Protein AF-A0A7Y5N896-F1 (afdb_monomer)

Sequence (189 aa):
MAEVHNAALRRRPVKGPSNAASAPSGARVLHIGDLAARAGVSADTLRYYERRGLLQPSGRRASGYREYPPEAEDVVRFIKHAQALGFTLAEVEELLPLRQGSVRREVGLEVRDVAMAKIVDIDEKLRLLDALRATLVELVAECNETCGADVAVDETLGCPIIAALDAPDAEPGARESSPRTRSRSVRVR

Solvent-accessible surface area (backbone atoms only — not comparable to full-atom values): 11996 Å² total; per-residue (Å²): 141,79,85,77,82,81,75,79,83,75,84,68,84,76,82,66,83,80,79,70,85,75,77,82,73,83,78,64,68,30,41,59,66,56,44,14,62,74,52,71,49,53,54,65,56,53,54,49,34,37,77,70,65,72,41,74,65,76,47,64,49,100,87,70,47,58,28,27,49,64,67,51,42,59,50,51,45,49,53,53,55,42,44,75,72,69,45,49,72,71,57,46,59,65,48,51,60,55,70,74,46,75,95,42,74,67,55,59,49,53,57,48,51,56,51,50,52,49,49,54,56,50,54,52,50,48,55,51,52,51,52,54,48,50,48,52,52,51,39,50,52,56,30,54,74,69,70,33,98,87,54,84,78,48,91,85,64,71,58,53,54,58,56,50,66,77,37,84,83,65,64,88,82,72,79,70,85,77,89,82,80,92,84,81,88,82,81,84,130

Radius of gyration: 29.21 Å; Cα contacts (8 Å, |Δi|>4): 101; chains: 1; bounding box: 62×40×98 Å

pLDDT: mean 73.4, std 21.5, range [30.52, 97.69]

Mean predicted aligned error: 15.13 Å

Foldseek 3Di:
DDDPPPDDPPDDPPPPPPPDDDDDPPWDWDFLVRLCVLLVHDSVVVVVCVVVVLADFPDAPPVRTTTHTPCSSVSSNQCVVCVVLVDDVVLSVVLVVLVVDDPDVVSVVVVVVSVVVSVVVVVVVVVVVVVVVVLVVVLVVVQCVQVPPPDDNDVPDDRSVVVCVVVVPPDSPPPPDDDDDDDDDDDDD

Nearest PDB structures (foldseek):
  6jyw-assembly1_A  TM=8.302E-01  e=2.347E-07  Pseudomonas putida
  6jni-assembly3_E  TM=8.647E-01  e=7.808E-07  Pseudomonas putida
  6jni-assembly2_D  TM=8.103E-01  e=3.574E-07  Pseudomonas putida
  6jni-assembly4_G  TM=8.295E-01  e=6.520E-07  Pseudomonas putida
  3hh0-assembly1_A  TM=6.634E-01  e=1.513E-06  Bacillus cereus AT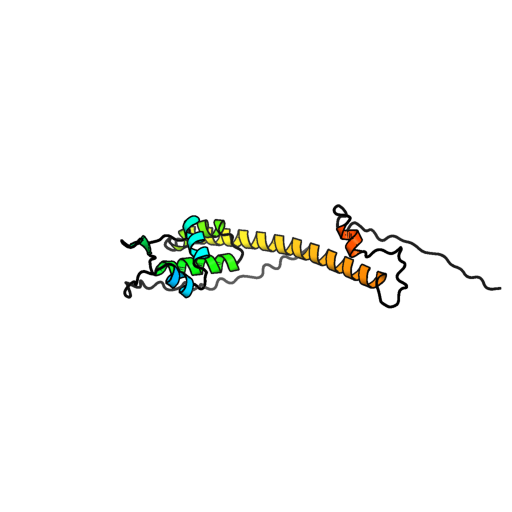CC 14579

Secondary structure (DSSP, 8-state):
----------------------PPS---PBPHHHHHHHHTS-HHHHHHHHHTTSS--SEE-TTS-EEB-TTHHHHHHHHHHHHHTT--HHHHHHHHHHHHS---HHHHHHHHHHHHHHHHHHHHHHHHHHHHHHHHHHHHHHHHHHS-TTS---TTS--HHHHHHS-TT--TT----------------

Structure (mmCIF, N/CA/C/O backbone):
data_AF-A0A7Y5N896-F1
#
_entry.id   AF-A0A7Y5N896-F1
#
loop_
_atom_site.group_PDB
_atom_site.id
_atom_site.type_symbol
_atom_site.label_atom_id
_atom_site.label_alt_id
_atom_site.label_comp_id
_atom_site.label_asym_id
_atom_site.label_entity_id
_atom_site.label_seq_id
_atom_site.pdbx_PDB_ins_code
_atom_site.Cartn_x
_atom_site.Cartn_y
_atom_site.Cartn_z
_atom_site.occupancy
_atom_site.B_iso_or_equiv
_atom_site.auth_seq_id
_atom_site.auth_comp_id
_atom_site.auth_asym_id
_atom_site.auth_atom_id
_atom_site.pdbx_PDB_model_num
ATOM 1 N N . MET A 1 1 ? 22.538 -25.876 -13.136 1.00 34.19 1 MET A N 1
ATOM 2 C CA . MET A 1 1 ? 23.446 -25.721 -11.980 1.00 34.19 1 MET A CA 1
ATOM 3 C C . MET A 1 1 ? 23.365 -24.274 -11.517 1.00 34.19 1 MET A C 1
ATOM 5 O O . MET A 1 1 ? 24.156 -23.460 -11.962 1.00 34.19 1 MET A O 1
ATOM 9 N N . ALA A 1 2 ? 22.352 -23.938 -10.716 1.00 35.19 2 ALA A N 1
ATOM 10 C CA . ALA A 1 2 ? 22.244 -22.639 -10.056 1.00 35.19 2 ALA A CA 1
ATOM 11 C C . ALA A 1 2 ? 22.279 -22.916 -8.552 1.00 35.19 2 ALA A C 1
ATOM 13 O O . ALA A 1 2 ? 21.367 -23.537 -8.006 1.00 35.19 2 ALA A O 1
ATOM 14 N N . GLU A 1 3 ? 23.401 -22.570 -7.928 1.00 30.52 3 GLU A N 1
ATOM 15 C CA . GLU A 1 3 ? 23.646 -22.748 -6.503 1.00 30.52 3 GLU A CA 1
ATOM 16 C C . GLU A 1 3 ? 22.735 -21.819 -5.702 1.00 30.52 3 GLU A C 1
ATOM 18 O O . GLU A 1 3 ? 22.946 -20.612 -5.605 1.00 30.52 3 GLU A O 1
ATOM 23 N N . VAL A 1 4 ? 21.713 -22.410 -5.095 1.00 36.50 4 VAL A N 1
ATOM 24 C CA . VAL A 1 4 ? 20.953 -21.808 -4.003 1.00 36.50 4 VAL A CA 1
ATOM 25 C C . VAL A 1 4 ? 21.891 -21.727 -2.797 1.00 36.50 4 VAL A C 1
ATOM 27 O O . VAL A 1 4 ? 22.087 -22.706 -2.076 1.00 36.50 4 VAL A O 1
ATOM 30 N N . HIS A 1 5 ? 22.517 -20.569 -2.590 1.00 39.41 5 HIS A N 1
ATOM 31 C CA . HIS A 1 5 ? 23.329 -20.294 -1.405 1.00 39.41 5 HIS A CA 1
ATOM 32 C C . HIS A 1 5 ? 22.411 -20.131 -0.181 1.00 39.41 5 HIS A C 1
ATOM 34 O O . HIS A 1 5 ? 22.049 -19.032 0.234 1.00 39.41 5 HIS A O 1
ATOM 40 N N . ASN A 1 6 ? 22.004 -21.261 0.401 1.00 43.25 6 ASN A N 1
ATOM 41 C CA . ASN A 1 6 ? 21.309 -21.327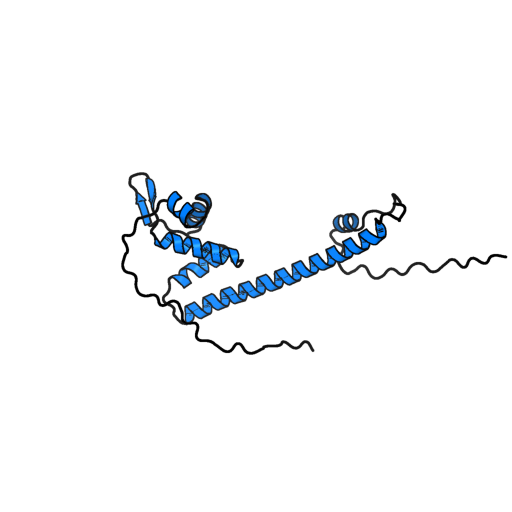 1.683 1.00 43.25 6 ASN A CA 1
ATOM 42 C C . ASN A 1 6 ? 22.337 -21.185 2.817 1.00 43.25 6 ASN A C 1
ATOM 44 O O . ASN A 1 6 ? 22.820 -22.163 3.392 1.00 43.25 6 ASN A O 1
ATOM 48 N N . ALA A 1 7 ? 22.723 -19.941 3.098 1.00 37.50 7 ALA A N 1
ATOM 49 C CA . ALA A 1 7 ? 23.657 -19.607 4.162 1.00 37.50 7 ALA A CA 1
ATOM 50 C C . ALA A 1 7 ? 22.915 -19.369 5.491 1.00 37.50 7 ALA A C 1
ATOM 52 O O . ALA A 1 7 ? 22.468 -18.270 5.802 1.00 37.50 7 ALA A O 1
ATOM 53 N N . ALA A 1 8 ? 22.814 -20.438 6.283 1.00 38.91 8 ALA A N 1
ATOM 54 C CA . ALA A 1 8 ? 22.897 -20.450 7.746 1.00 38.91 8 ALA A CA 1
ATOM 55 C C . ALA A 1 8 ? 22.305 -19.242 8.516 1.00 38.91 8 ALA A C 1
ATOM 57 O O . ALA A 1 8 ? 23.029 -18.431 9.100 1.00 38.91 8 ALA A O 1
ATOM 58 N N . LEU A 1 9 ? 20.980 -19.215 8.676 1.00 37.22 9 LEU A N 1
ATOM 59 C CA . LEU A 1 9 ? 20.329 -18.427 9.726 1.00 37.22 9 LEU A CA 1
ATOM 60 C C . LEU A 1 9 ? 20.591 -19.071 11.099 1.00 37.22 9 LEU A C 1
ATOM 62 O O . LEU A 1 9 ? 19.827 -19.905 11.592 1.00 37.22 9 LEU A O 1
ATOM 66 N N . ARG A 1 10 ? 21.696 -18.677 11.743 1.00 39.12 10 ARG A N 1
ATOM 67 C CA . ARG A 1 10 ? 21.921 -18.936 13.172 1.00 39.12 10 ARG A CA 1
ATOM 68 C C . ARG A 1 10 ? 20.802 -18.259 13.967 1.00 39.12 10 ARG A C 1
ATOM 70 O O . ARG A 1 10 ? 20.739 -17.035 14.046 1.00 39.12 10 ARG A O 1
ATOM 77 N N . ARG A 1 11 ? 19.922 -19.068 14.563 1.00 45.25 11 ARG A N 1
ATOM 78 C CA . ARG A 1 11 ? 18.840 -18.628 15.454 1.00 45.25 11 ARG A CA 1
ATOM 79 C C . ARG A 1 11 ? 19.428 -17.853 16.638 1.00 45.25 11 ARG A C 1
ATOM 81 O O . ARG A 1 11 ? 19.907 -18.450 17.598 1.00 45.25 11 ARG A O 1
ATOM 88 N N . ARG A 1 12 ? 19.387 -16.521 16.581 1.00 36.12 12 ARG A N 1
ATOM 89 C CA . ARG A 1 12 ? 19.467 -15.685 17.783 1.00 36.12 12 ARG A CA 1
ATOM 90 C C . ARG A 1 12 ? 18.124 -15.793 18.513 1.00 36.12 12 ARG A C 1
ATOM 92 O O . ARG A 1 12 ? 17.091 -15.715 17.848 1.00 36.12 12 ARG A O 1
ATOM 99 N N . PRO A 1 13 ? 18.096 -15.958 19.845 1.00 33.28 13 PRO A N 1
ATOM 100 C CA . PRO A 1 13 ? 16.849 -15.837 20.579 1.00 33.28 13 PRO A CA 1
ATOM 101 C C . PRO A 1 13 ? 16.374 -14.388 20.437 1.00 33.28 13 PRO A C 1
ATOM 103 O O . PRO A 1 13 ? 17.01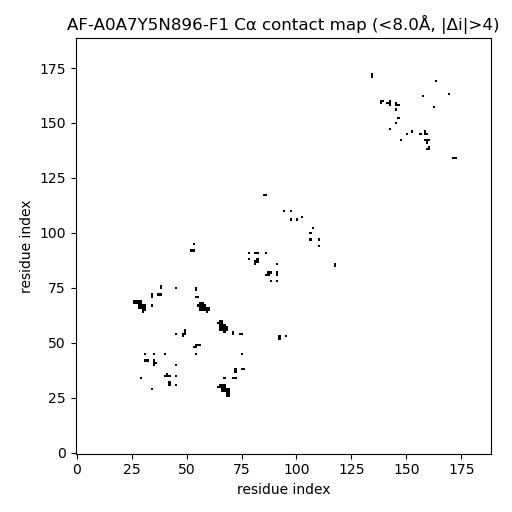4 -13.461 20.935 1.00 33.28 13 PRO A O 1
ATOM 106 N N . VAL A 1 14 ? 15.274 -14.181 19.713 1.00 42.50 14 VAL A N 1
ATOM 107 C CA . VAL A 1 14 ? 14.575 -12.898 19.718 1.00 42.50 14 VAL A CA 1
ATOM 108 C C . VAL A 1 14 ? 13.987 -12.764 21.117 1.00 42.50 14 VAL A C 1
ATOM 110 O O . VAL A 1 14 ? 13.040 -13.463 21.471 1.00 42.50 14 VAL A O 1
ATOM 113 N N . LYS A 1 15 ? 14.599 -11.913 21.946 1.00 38.12 15 LYS A N 1
ATOM 114 C CA . LYS A 1 15 ? 14.020 -11.464 23.212 1.00 38.12 15 LYS A CA 1
ATOM 115 C C . LYS A 1 15 ? 12.756 -10.689 22.844 1.00 38.12 15 LYS A C 1
ATOM 117 O O . LYS A 1 15 ? 12.833 -9.514 22.497 1.00 38.12 15 LYS A O 1
ATOM 122 N N . GLY A 1 16 ? 11.623 -11.391 22.814 1.00 35.12 16 GLY A N 1
ATOM 123 C CA . GLY A 1 16 ? 10.318 -10.790 22.572 1.00 35.12 16 GLY A CA 1
ATOM 124 C C . GLY A 1 16 ? 10.079 -9.648 23.561 1.00 35.12 16 GLY A C 1
ATOM 125 O O . GLY A 1 16 ? 10.640 -9.679 24.665 1.00 35.12 16 GLY A O 1
ATOM 126 N N . PRO A 1 17 ? 9.301 -8.620 23.183 1.00 39.03 17 PRO A N 1
ATOM 127 C CA . PRO A 1 17 ? 8.982 -7.545 24.103 1.00 39.03 17 PRO A CA 1
ATOM 128 C C . PRO A 1 17 ? 8.351 -8.157 25.354 1.00 39.03 17 PRO A C 1
ATOM 130 O O . PRO A 1 17 ? 7.335 -8.848 25.298 1.00 39.03 17 PRO A O 1
ATOM 133 N N . SER A 1 18 ? 9.028 -7.935 26.478 1.00 38.97 18 SER A N 1
ATOM 134 C CA . SER A 1 18 ? 8.549 -8.236 27.816 1.00 38.97 18 SER A CA 1
ATOM 135 C C . SER A 1 18 ? 7.252 -7.465 28.018 1.00 38.97 18 SER A C 1
ATOM 137 O O . SER A 1 18 ? 7.292 -6.280 28.342 1.00 38.97 18 SER A O 1
ATOM 139 N N . ASN A 1 19 ? 6.109 -8.116 27.807 1.00 41.00 19 ASN A N 1
ATOM 140 C CA . ASN A 1 19 ? 4.824 -7.536 28.155 1.00 41.00 19 ASN A CA 1
ATOM 141 C C . ASN A 1 19 ? 4.672 -7.643 29.675 1.00 41.00 19 ASN A C 1
ATOM 143 O O . ASN A 1 19 ? 4.092 -8.589 30.208 1.00 41.00 19 ASN A O 1
ATOM 147 N N . ALA A 1 20 ? 5.291 -6.694 30.377 1.00 34.44 20 ALA A N 1
ATOM 148 C CA . ALA A 1 20 ? 4.896 -6.382 31.733 1.00 34.44 20 ALA A CA 1
ATOM 149 C C . ALA A 1 20 ? 3.461 -5.865 31.646 1.00 34.44 20 ALA A C 1
ATOM 151 O O . ALA A 1 20 ? 3.189 -4.878 30.964 1.00 34.44 20 ALA A O 1
ATOM 152 N N . ALA A 1 21 ? 2.554 -6.578 32.307 1.00 42.59 21 ALA A N 1
ATOM 153 C CA . ALA A 1 21 ? 1.192 -6.149 32.541 1.00 42.59 21 ALA A CA 1
ATOM 154 C C . ALA A 1 21 ? 1.184 -4.690 33.028 1.00 42.59 21 ALA A C 1
ATOM 156 O O . ALA A 1 21 ? 1.564 -4.399 34.160 1.00 42.59 21 ALA A O 1
ATOM 157 N N . SER A 1 22 ? 0.761 -3.774 32.159 1.00 36.09 22 SER A N 1
ATOM 158 C CA . SER A 1 22 ? 0.493 -2.388 32.523 1.00 36.09 22 SER A CA 1
ATOM 159 C C . SER A 1 22 ? -0.990 -2.267 32.855 1.00 36.09 22 SER A C 1
ATOM 161 O O . SER A 1 22 ? -1.816 -2.030 31.978 1.00 36.09 22 SER A O 1
ATOM 163 N N . ALA A 1 23 ? -1.318 -2.432 34.136 1.00 36.38 23 ALA A N 1
ATOM 164 C CA . ALA A 1 23 ? -2.572 -1.952 34.714 1.00 36.38 23 ALA A CA 1
ATOM 165 C C . ALA A 1 23 ? -2.684 -0.408 34.569 1.00 36.38 23 ALA A C 1
ATOM 167 O O . ALA A 1 23 ? -1.680 0.262 34.317 1.00 36.38 23 ALA A O 1
ATOM 168 N N . PRO A 1 24 ? -3.896 0.171 34.644 1.00 42.25 24 PRO A N 1
ATOM 169 C CA . PRO A 1 24 ? -4.315 1.255 33.763 1.00 42.25 24 PRO A CA 1
ATOM 170 C C . PRO A 1 24 ? -3.754 2.616 34.187 1.00 42.25 24 PRO A C 1
ATOM 172 O O . PRO A 1 24 ? -4.101 3.154 35.237 1.00 42.25 24 PRO A O 1
ATOM 175 N N . SER A 1 25 ? -2.952 3.226 33.316 1.00 43.84 25 SER A N 1
ATOM 176 C CA . SER A 1 25 ? -2.773 4.679 33.328 1.00 43.84 25 SER A CA 1
ATOM 177 C C . SER A 1 25 ? -4.064 5.297 32.786 1.00 43.84 25 SER A C 1
ATOM 179 O O . SER A 1 25 ? -4.461 4.967 31.672 1.00 43.84 25 SER A O 1
ATOM 181 N N . GLY A 1 26 ? -4.751 6.105 33.603 1.00 46.81 26 GLY A N 1
ATOM 182 C CA . GLY A 1 26 ? -6.103 6.648 33.390 1.00 46.81 26 GLY A CA 1
ATOM 183 C C . GLY A 1 26 ? -6.545 6.742 31.926 1.00 46.81 26 GLY A C 1
ATOM 184 O O . GLY A 1 26 ? -6.201 7.692 31.224 1.00 46.81 26 GLY A O 1
ATOM 185 N N . ALA A 1 27 ? -7.304 5.739 31.475 1.00 55.91 27 ALA A N 1
ATOM 186 C CA . ALA A 1 27 ? -7.688 5.560 30.081 1.00 55.91 27 ALA A CA 1
ATOM 187 C C . ALA A 1 27 ? -8.650 6.669 29.642 1.00 55.91 27 ALA A C 1
ATOM 189 O O . ALA A 1 27 ? -9.869 6.573 29.789 1.00 55.91 27 ALA A O 1
ATOM 190 N N . ARG A 1 28 ? -8.095 7.759 29.107 1.00 73.94 28 ARG A N 1
ATOM 191 C CA . ARG A 1 28 ? -8.889 8.785 28.441 1.00 73.94 28 ARG A CA 1
ATOM 192 C C . ARG A 1 28 ? -9.380 8.196 27.123 1.00 73.94 28 ARG A C 1
ATOM 194 O O . ARG A 1 28 ? -8.599 7.981 26.200 1.00 73.94 28 ARG A O 1
ATOM 201 N N . VAL A 1 29 ? -10.676 7.921 27.075 1.00 82.06 29 VAL A N 1
ATOM 202 C CA . VAL A 1 29 ? -11.396 7.546 25.860 1.00 82.06 29 VAL A CA 1
ATOM 203 C C . VAL A 1 29 ? -11.130 8.590 24.773 1.00 82.06 29 VAL A C 1
ATOM 205 O O . VAL A 1 29 ? -11.143 9.791 25.051 1.00 82.06 29 VAL A O 1
ATOM 208 N N . LEU A 1 30 ? -10.855 8.134 23.554 1.00 85.38 30 LEU A N 1
ATOM 209 C CA . LEU A 1 30 ? -10.503 8.993 22.427 1.00 85.38 30 LEU A CA 1
ATOM 210 C C . LEU A 1 30 ? -11.706 9.221 21.527 1.00 85.38 30 LEU A C 1
ATOM 212 O O . LEU A 1 30 ? -12.477 8.301 21.245 1.00 85.38 30 LEU A O 1
ATOM 216 N N . HIS A 1 31 ? -11.827 10.437 21.008 1.00 90.50 31 HIS A N 1
ATOM 217 C CA . HIS A 1 31 ? -12.703 10.695 19.876 1.00 90.50 31 HIS A CA 1
ATOM 218 C C . HIS A 1 31 ? -11.985 10.394 18.562 1.00 90.50 31 HIS A C 1
ATOM 220 O O . HIS A 1 31 ? -10.760 10.314 18.498 1.00 90.50 31 HIS A O 1
ATOM 226 N N . ILE A 1 32 ? -12.759 10.253 17.482 1.00 89.56 32 ILE A N 1
ATOM 227 C CA . ILE A 1 32 ? -12.206 9.925 16.161 1.00 89.56 32 ILE A CA 1
ATOM 228 C C . ILE A 1 32 ? -11.155 10.940 15.691 1.00 89.56 32 ILE A C 1
ATOM 230 O O . ILE A 1 32 ? -10.178 10.549 15.067 1.00 89.56 32 ILE A O 1
ATOM 234 N N . GLY A 1 33 ? -11.337 12.227 16.012 1.00 90.06 33 GLY A N 1
ATOM 235 C CA . GLY A 1 33 ? -10.381 13.283 15.676 1.00 90.06 33 GLY A CA 1
ATOM 236 C C . GLY A 1 33 ? -9.063 13.131 16.434 1.00 90.06 33 GLY A C 1
ATOM 237 O O . GLY A 1 33 ? -8.000 13.168 15.820 1.00 90.06 33 GLY A O 1
ATOM 238 N N . ASP A 1 34 ? -9.134 12.869 17.741 1.00 91.12 34 ASP A N 1
ATOM 239 C CA . ASP A 1 34 ? -7.948 12.650 18.575 1.00 91.12 34 ASP A CA 1
ATOM 240 C C . ASP A 1 34 ? -7.197 11.390 18.141 1.00 91.12 34 ASP A C 1
ATOM 242 O O . ASP A 1 34 ? -5.977 11.407 17.997 1.00 91.12 34 ASP A O 1
ATOM 246 N N . LEU A 1 35 ? -7.923 10.300 17.879 1.00 92.69 35 LEU A N 1
ATOM 247 C CA . LEU A 1 35 ? -7.336 9.054 17.396 1.00 92.69 35 LEU A CA 1
ATOM 248 C C . LEU A 1 35 ? -6.675 9.241 16.022 1.00 92.69 35 LEU A C 1
ATOM 250 O O . LEU A 1 35 ? -5.567 8.754 15.809 1.00 92.69 35 LEU A O 1
ATOM 254 N N . ALA A 1 36 ? -7.318 9.978 15.113 1.00 92.75 36 ALA A N 1
ATOM 255 C CA . ALA A 1 36 ? -6.792 10.272 13.781 1.00 92.75 36 ALA A CA 1
ATOM 256 C C . ALA A 1 36 ? -5.481 11.062 13.867 1.00 92.75 36 ALA A C 1
ATOM 258 O O . ALA A 1 36 ? -4.478 10.665 13.270 1.00 92.75 36 ALA A O 1
ATOM 259 N N . ALA A 1 37 ? -5.469 12.125 14.675 1.00 92.56 37 ALA A N 1
ATOM 260 C CA . ALA A 1 37 ? -4.285 12.947 14.893 1.00 92.56 37 ALA A CA 1
ATOM 261 C C . ALA A 1 37 ? -3.135 12.136 15.510 1.00 92.56 37 ALA A C 1
ATOM 263 O O . ALA A 1 37 ? -2.014 12.171 15.005 1.00 92.56 37 ALA A O 1
ATOM 264 N N . ARG A 1 38 ? -3.415 11.353 16.558 1.00 92.94 38 ARG A N 1
ATOM 265 C CA . ARG A 1 38 ? -2.401 10.558 17.270 1.00 92.94 38 ARG A CA 1
ATOM 266 C C . ARG A 1 38 ? -1.829 9.420 16.422 1.00 92.94 38 ARG A C 1
ATOM 268 O O . ARG A 1 38 ? -0.624 9.183 16.441 1.00 92.94 38 ARG A O 1
ATOM 275 N N . ALA A 1 39 ? -2.667 8.750 15.634 1.00 91.81 39 ALA A N 1
ATOM 276 C CA . ALA A 1 39 ? -2.229 7.680 14.740 1.00 91.81 39 ALA A CA 1
ATOM 277 C C . ALA A 1 39 ? -1.672 8.190 13.393 1.00 91.81 39 ALA A C 1
ATOM 279 O O . ALA A 1 39 ? -1.144 7.401 12.597 1.00 91.81 39 ALA A O 1
ATOM 280 N N . GLY A 1 40 ? -1.776 9.496 13.121 1.00 93.00 40 GLY A N 1
ATOM 281 C CA . GLY A 1 40 ? -1.338 10.122 11.875 1.00 93.00 40 GLY A CA 1
ATOM 282 C C . GLY A 1 40 ? -2.089 9.576 10.660 1.00 93.00 40 GLY A C 1
ATOM 283 O O . GLY A 1 40 ? -1.459 9.111 9.707 1.00 93.00 40 GLY A O 1
ATOM 284 N N . VAL A 1 41 ? -3.419 9.538 10.731 1.00 94.19 41 VAL A N 1
ATOM 285 C CA . VAL A 1 41 ? -4.322 9.140 9.636 1.00 94.19 41 VAL A CA 1
ATOM 286 C C . VAL A 1 41 ? -5.482 10.121 9.541 1.00 94.19 41 VAL A C 1
ATOM 288 O O . VAL A 1 41 ? -5.719 10.898 10.461 1.00 94.19 41 VAL A O 1
ATOM 291 N N . SER A 1 42 ? -6.234 10.087 8.443 1.00 94.38 42 SER A N 1
ATOM 292 C CA . SER A 1 42 ? -7.462 10.872 8.356 1.00 94.38 42 SER A CA 1
ATOM 293 C C . SER A 1 42 ? -8.592 10.215 9.160 1.00 94.38 42 SER A C 1
ATOM 295 O O . SER A 1 42 ? -8.623 8.997 9.365 1.00 94.38 42 SER A O 1
ATOM 297 N N . ALA A 1 43 ? -9.575 11.016 9.576 1.00 93.31 43 ALA A N 1
ATOM 298 C CA . ALA A 1 43 ? -10.793 10.486 10.187 1.00 93.31 43 ALA A CA 1
ATOM 299 C C . ALA A 1 43 ? -11.563 9.558 9.225 1.00 93.31 43 ALA A C 1
ATOM 301 O O . ALA A 1 43 ? -12.206 8.611 9.673 1.00 93.31 43 ALA A O 1
ATOM 302 N N . ASP A 1 44 ? -11.472 9.786 7.912 1.00 94.44 44 ASP A N 1
ATOM 303 C CA . ASP A 1 44 ? -12.101 8.922 6.908 1.00 94.44 44 ASP A CA 1
ATOM 304 C C . ASP A 1 44 ? -11.421 7.560 6.805 1.00 94.44 44 ASP A C 1
ATOM 306 O O . ASP A 1 44 ? -12.117 6.551 6.674 1.00 94.44 44 ASP A O 1
ATOM 310 N N . THR A 1 45 ? -10.095 7.503 6.961 1.00 94.12 45 THR A N 1
ATOM 311 C CA . THR A 1 45 ? -9.356 6.242 7.093 1.00 94.12 45 THR A CA 1
ATOM 312 C C . THR A 1 45 ? -9.830 5.461 8.316 1.00 94.12 45 THR A C 1
ATOM 314 O O . THR A 1 45 ? -10.110 4.270 8.202 1.00 94.12 45 THR A O 1
ATOM 317 N N . LEU A 1 46 ? -10.012 6.119 9.467 1.00 93.31 46 LEU A N 1
ATOM 318 C CA . LEU A 1 46 ? -10.552 5.448 10.656 1.00 93.31 46 LEU A CA 1
ATOM 319 C C . LEU A 1 46 ? -11.970 4.924 10.422 1.00 93.31 46 LEU A C 1
ATOM 321 O O . LEU A 1 46 ? -12.233 3.758 10.694 1.00 93.31 46 LEU A O 1
ATOM 325 N N . ARG A 1 47 ? -12.866 5.736 9.843 1.00 91.69 47 ARG A N 1
ATOM 326 C CA . ARG A 1 47 ? -14.224 5.289 9.474 1.00 91.69 47 ARG A CA 1
ATOM 327 C C . ARG A 1 47 ? -14.192 4.121 8.496 1.00 91.69 47 ARG A C 1
ATOM 329 O O . ARG A 1 47 ? -15.098 3.293 8.502 1.00 91.69 47 ARG A O 1
ATOM 336 N N . TYR A 1 48 ? -13.209 4.086 7.603 1.00 93.25 48 TYR A N 1
ATOM 337 C CA . TYR A 1 48 ? -13.035 2.980 6.675 1.00 93.25 48 TYR A CA 1
ATOM 338 C C . TYR A 1 48 ? -12.604 1.702 7.400 1.00 93.25 48 TYR A C 1
ATOM 340 O O . TYR A 1 48 ? -13.205 0.657 7.162 1.00 93.25 48 TYR A O 1
ATOM 348 N N . TYR A 1 49 ? -11.664 1.789 8.344 1.00 94.06 49 TYR A N 1
ATOM 349 C CA . TYR A 1 49 ? -11.285 0.656 9.196 1.00 94.06 49 TYR A CA 1
ATOM 350 C C . TYR A 1 49 ? -12.451 0.168 10.060 1.00 94.06 49 TYR A C 1
ATOM 352 O O . TYR A 1 49 ? -12.658 -1.037 10.162 1.00 94.06 49 TYR A O 1
ATOM 360 N N . GLU A 1 50 ? -13.277 1.073 10.593 1.00 91.12 50 GLU A N 1
ATOM 361 C CA . GLU A 1 50 ? -14.509 0.690 11.294 1.00 91.12 50 GLU A CA 1
ATOM 362 C C . GLU A 1 50 ? -15.472 -0.092 10.393 1.00 91.12 50 GLU A C 1
ATOM 364 O O . GLU A 1 50 ? -15.976 -1.138 10.792 1.00 91.12 50 GLU A O 1
ATOM 369 N N . ARG A 1 51 ? -15.723 0.383 9.161 1.00 90.69 51 ARG A N 1
ATOM 370 C CA . ARG A 1 51 ? -16.621 -0.306 8.210 1.00 90.69 51 ARG A CA 1
ATOM 371 C C . ARG A 1 51 ? -16.136 -1.709 7.852 1.00 90.69 51 ARG A C 1
ATOM 373 O O . ARG A 1 51 ? -16.959 -2.566 7.558 1.00 90.69 51 ARG A O 1
ATOM 380 N N . ARG A 1 52 ? -14.822 -1.924 7.876 1.00 88.12 52 ARG A N 1
ATOM 381 C CA . ARG A 1 52 ? -14.183 -3.226 7.650 1.00 88.12 52 ARG A CA 1
ATOM 382 C C . ARG A 1 52 ? -14.063 -4.080 8.917 1.00 88.12 52 ARG A C 1
ATOM 384 O O . ARG A 1 52 ? -13.509 -5.165 8.865 1.00 88.12 52 ARG A O 1
ATOM 391 N N . GLY A 1 53 ? -14.534 -3.593 10.065 1.00 87.81 53 GLY A N 1
ATOM 392 C CA . GLY A 1 53 ? -14.450 -4.309 11.341 1.00 87.81 53 GLY A CA 1
ATOM 393 C C . GLY A 1 53 ? -13.054 -4.340 11.979 1.00 87.81 53 GLY A C 1
ATOM 394 O O . GLY A 1 53 ? -12.907 -4.882 13.073 1.00 87.81 53 GLY A O 1
ATOM 395 N N . LEU A 1 54 ? -12.056 -3.710 11.351 1.00 88.88 54 LEU A N 1
ATOM 396 C CA . LEU A 1 54 ? -10.665 -3.619 11.813 1.00 88.88 54 LEU A CA 1
ATOM 397 C C . LEU A 1 54 ? -10.497 -2.740 13.058 1.00 88.88 54 LEU A C 1
ATOM 399 O O . LEU A 1 54 ? -9.522 -2.870 13.795 1.00 88.88 54 LEU A O 1
ATOM 403 N N . LEU A 1 55 ? -11.430 -1.813 13.271 1.00 90.12 55 LEU A N 1
ATOM 404 C CA . LEU A 1 55 ? -11.429 -0.888 14.394 1.00 90.12 55 LEU A CA 1
ATOM 405 C C . LEU A 1 55 ? -12.804 -0.897 15.056 1.00 90.12 55 LEU A C 1
ATOM 407 O O . LEU A 1 55 ? -13.807 -0.637 14.396 1.00 90.12 55 LEU A O 1
ATOM 411 N N . GLN A 1 56 ? -12.847 -1.185 16.355 1.00 86.38 56 GLN A N 1
ATOM 412 C CA . GLN A 1 56 ? -14.095 -1.274 17.109 1.00 86.38 56 GLN A CA 1
ATOM 413 C C . GLN A 1 56 ? -14.198 -0.102 18.093 1.00 86.38 56 GLN A C 1
ATOM 415 O O . GLN A 1 56 ? -13.296 0.076 18.919 1.00 86.38 56 GLN A O 1
ATOM 420 N N . PRO A 1 57 ? -15.264 0.714 18.026 1.00 84.12 57 PRO A N 1
ATOM 421 C CA . PRO A 1 57 ? -15.509 1.737 19.032 1.00 84.12 57 PRO A CA 1
ATOM 422 C C . PRO A 1 57 ? -15.904 1.088 20.367 1.00 84.12 57 PRO A C 1
ATOM 424 O O . PRO A 1 57 ? -16.626 0.093 20.394 1.00 84.12 57 PRO A O 1
ATOM 427 N N . SER A 1 58 ? -15.485 1.679 21.489 1.00 80.94 58 SER A N 1
ATOM 428 C CA . SER A 1 58 ? -15.890 1.241 22.835 1.00 80.94 58 SER A CA 1
ATOM 429 C C . SER A 1 58 ? -17.353 1.571 23.148 1.00 80.94 58 SER A C 1
ATOM 431 O O . SER A 1 58 ? -17.929 1.020 24.081 1.00 80.94 58 SER A O 1
ATOM 433 N N . GLY A 1 59 ? -17.960 2.478 22.379 1.00 75.00 59 GLY A N 1
ATOM 434 C CA . GLY A 1 59 ? -19.360 2.855 22.512 1.00 75.00 59 GLY A CA 1
ATOM 435 C C . GLY A 1 59 ? -19.693 4.152 21.782 1.00 75.00 59 GLY A C 1
ATOM 436 O O . GLY A 1 59 ? -18.895 4.706 21.017 1.00 75.00 59 GLY A O 1
ATOM 437 N N . ARG A 1 60 ? -20.907 4.644 22.029 1.00 73.00 60 ARG A N 1
ATOM 438 C CA . ARG A 1 60 ? -21.323 6.003 21.671 1.00 73.00 60 ARG A CA 1
ATOM 439 C C . ARG A 1 60 ? -21.655 6.763 22.947 1.00 73.00 60 ARG A C 1
ATOM 441 O O . ARG A 1 60 ? -22.359 6.232 23.803 1.00 73.00 60 ARG A O 1
ATOM 448 N N . ARG A 1 61 ? -21.220 8.022 23.044 1.00 69.81 61 ARG A N 1
ATOM 449 C CA . ARG A 1 61 ? -21.726 8.928 24.085 1.00 69.81 61 ARG A CA 1
ATOM 450 C C . ARG A 1 61 ? -23.206 9.223 23.861 1.00 69.81 61 ARG A C 1
ATOM 452 O O . ARG A 1 61 ? -23.694 9.168 22.733 1.00 69.81 61 ARG A O 1
ATOM 459 N N . ALA A 1 62 ? -23.876 9.683 24.918 1.00 64.88 62 ALA A N 1
ATOM 460 C CA . ALA A 1 62 ? -25.223 10.255 24.842 1.00 64.88 62 ALA A CA 1
ATOM 461 C C . ALA A 1 62 ? -25.332 11.416 23.826 1.00 64.88 62 ALA A C 1
ATOM 463 O O . ALA A 1 62 ? -26.394 11.647 23.264 1.00 64.88 62 ALA A O 1
ATOM 464 N N . SER A 1 63 ? -24.223 12.107 23.537 1.00 66.69 63 SER A N 1
ATOM 465 C CA . SER A 1 63 ? -24.126 13.158 22.515 1.00 66.69 63 SER A CA 1
ATOM 466 C C . SER A 1 63 ? -23.985 12.641 21.073 1.00 66.69 63 SER A C 1
ATOM 468 O O . SER A 1 63 ? -23.844 13.441 20.153 1.00 66.69 63 SER A O 1
ATOM 470 N N . GLY A 1 64 ? -23.975 11.321 20.851 1.00 71.62 64 GLY A N 1
ATOM 471 C CA . GLY A 1 64 ? -23.868 10.695 19.527 1.00 71.62 64 GLY A CA 1
ATOM 472 C C . GLY A 1 64 ? -22.439 10.516 18.997 1.00 71.62 64 GLY A C 1
ATOM 473 O O . GLY A 1 64 ? -22.248 9.859 17.972 1.00 71.62 64 GLY A O 1
ATOM 474 N N . TYR A 1 65 ? -21.425 11.040 19.694 1.00 77.50 65 TYR A N 1
ATOM 475 C CA . TYR A 1 65 ? -20.020 10.887 19.307 1.00 77.50 65 TYR A CA 1
ATOM 476 C C . TYR A 1 65 ? -19.504 9.471 19.582 1.00 77.50 65 TYR A C 1
ATOM 478 O O . TYR A 1 65 ? -19.780 8.890 20.634 1.00 77.50 65 TYR A O 1
ATOM 486 N N . ARG A 1 66 ? -18.722 8.934 18.635 1.00 83.69 66 ARG A N 1
ATOM 487 C CA . ARG A 1 66 ? -18.000 7.668 18.802 1.00 83.69 66 ARG A CA 1
ATOM 488 C C . ARG A 1 66 ? -16.823 7.831 19.750 1.00 83.69 66 ARG A C 1
ATOM 490 O O . ARG A 1 66 ? -16.145 8.864 19.760 1.00 83.69 66 ARG A O 1
ATOM 497 N N . GLU A 1 67 ? -16.595 6.765 20.488 1.00 88.75 67 GLU A N 1
ATOM 498 C CA . GLU A 1 67 ? -15.559 6.645 21.490 1.00 88.75 67 GLU A CA 1
ATOM 499 C C . GLU A 1 67 ? -14.681 5.444 21.193 1.00 88.75 67 GLU A C 1
ATOM 501 O O . GLU A 1 67 ? -15.183 4.388 20.810 1.00 88.75 67 GLU A O 1
ATOM 506 N N . TYR A 1 68 ? -13.378 5.619 21.374 1.00 89.44 68 TYR A N 1
ATOM 507 C CA . TYR A 1 68 ? -12.397 4.570 21.176 1.00 89.44 68 TYR A CA 1
ATOM 508 C C . TYR A 1 68 ? -11.580 4.361 22.443 1.00 89.44 68 TYR A C 1
ATOM 510 O O . TYR A 1 68 ? -11.202 5.336 23.106 1.00 89.44 68 TYR A O 1
ATOM 518 N N . PRO A 1 69 ? -11.263 3.101 22.762 1.00 89.06 69 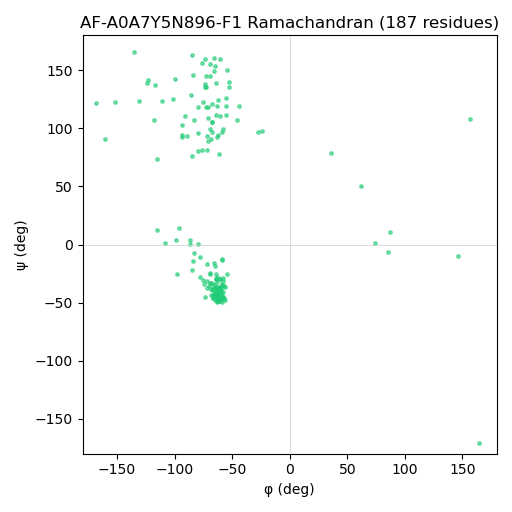PRO A N 1
ATOM 519 C CA . PRO A 1 69 ? -10.363 2.805 23.857 1.00 89.06 69 PRO A CA 1
ATOM 520 C C . PRO A 1 69 ? -8.933 3.246 23.477 1.00 89.06 69 PRO A C 1
ATOM 522 O O . PRO A 1 69 ? -8.620 3.352 22.287 1.00 89.06 69 PRO A O 1
ATOM 525 N N . PRO A 1 70 ? -8.048 3.545 24.441 1.00 85.88 70 PRO A N 1
ATOM 526 C CA . PRO A 1 70 ? -6.687 3.993 24.138 1.00 85.88 70 PRO A CA 1
ATOM 527 C C . PRO A 1 70 ? -5.889 2.983 23.291 1.00 85.88 70 PRO A C 1
ATOM 529 O O . PRO A 1 70 ? -5.071 3.392 22.468 1.00 85.88 70 PRO A O 1
ATOM 532 N N . GLU A 1 71 ? -6.182 1.687 23.409 1.00 87.88 71 GLU A N 1
ATOM 533 C CA . GLU A 1 71 ? -5.573 0.598 22.632 1.00 87.88 71 GLU A CA 1
ATOM 534 C C . GLU A 1 71 ? -5.897 0.679 21.130 1.00 87.88 71 GLU A C 1
ATOM 536 O O . GLU A 1 71 ? -5.187 0.096 20.306 1.00 87.88 71 GLU A O 1
ATOM 541 N N . ALA A 1 72 ? -6.943 1.423 20.749 1.00 90.69 72 ALA A N 1
ATOM 542 C CA . ALA A 1 72 ? -7.307 1.655 19.353 1.00 90.69 72 ALA A CA 1
ATOM 543 C C . ALA A 1 72 ? -6.167 2.307 18.560 1.00 90.69 72 ALA A C 1
ATOM 545 O O . ALA A 1 72 ? -6.005 2.037 17.372 1.00 90.69 72 ALA A O 1
ATOM 546 N N . GLU A 1 73 ? -5.344 3.132 19.209 1.00 92.38 73 GLU A N 1
ATOM 547 C CA . GLU A 1 73 ? -4.184 3.746 18.567 1.00 92.38 73 GLU A CA 1
ATOM 548 C C . GLU A 1 73 ? -3.165 2.696 18.106 1.00 92.38 73 GLU A C 1
ATOM 550 O O . GLU A 1 73 ? -2.680 2.760 16.974 1.00 92.38 73 GLU A O 1
ATOM 555 N N . ASP A 1 74 ? -2.886 1.692 18.937 1.00 90.81 74 ASP A N 1
ATOM 556 C CA . ASP A 1 74 ? -1.939 0.630 18.596 1.00 90.81 74 ASP A CA 1
ATOM 557 C C . ASP A 1 74 ? -2.470 -0.282 17.488 1.00 90.81 74 ASP A C 1
ATOM 559 O O . ASP A 1 74 ? -1.693 -0.744 16.650 1.00 90.81 74 ASP A O 1
ATOM 563 N N . VAL A 1 75 ? -3.788 -0.496 17.435 1.00 92.38 75 VAL A N 1
ATOM 564 C CA . VAL A 1 75 ? -4.446 -1.201 16.324 1.00 92.38 75 VAL A CA 1
ATOM 565 C C . VAL A 1 75 ? -4.259 -0.429 15.017 1.00 92.38 75 VAL A C 1
ATOM 567 O O . VAL A 1 75 ? -3.838 -1.006 14.016 1.00 92.38 75 VAL A O 1
ATOM 570 N N . VAL A 1 76 ? -4.490 0.887 15.016 1.00 94.56 76 VAL A N 1
ATOM 571 C CA . VAL A 1 76 ? -4.320 1.707 13.805 1.00 94.56 76 VAL A CA 1
ATOM 572 C C . VAL A 1 76 ? -2.858 1.725 13.349 1.00 94.56 76 VAL A C 1
ATOM 574 O O . VAL A 1 76 ? -2.590 1.577 12.155 1.00 94.56 76 VAL A O 1
ATOM 577 N N . ARG A 1 77 ? -1.897 1.851 14.273 1.00 93.88 77 ARG A N 1
ATOM 578 C CA . ARG A 1 77 ? -0.463 1.773 13.936 1.00 93.88 77 ARG A CA 1
ATOM 579 C C . ARG A 1 77 ? -0.084 0.410 13.358 1.00 93.88 77 ARG A C 1
ATOM 581 O O . ARG A 1 77 ? 0.665 0.360 12.385 1.00 93.88 77 ARG A O 1
ATOM 588 N N . PHE A 1 78 ? -0.623 -0.676 13.913 1.00 93.25 78 PHE A N 1
ATOM 589 C CA . PHE A 1 78 ? -0.420 -2.025 13.385 1.00 93.25 78 PHE A CA 1
ATOM 590 C C . PHE A 1 78 ? -0.908 -2.142 11.937 1.00 93.25 78 PHE A C 1
ATOM 592 O O . PHE A 1 78 ? -0.140 -2.566 11.074 1.00 93.25 78 PHE A O 1
ATOM 599 N N . ILE A 1 79 ? -2.135 -1.687 11.655 1.00 93.94 79 ILE A N 1
ATOM 600 C CA . ILE A 1 79 ? -2.704 -1.702 10.299 1.00 93.94 79 ILE A CA 1
ATOM 601 C C . ILE A 1 79 ? -1.802 -0.923 9.331 1.00 93.94 79 ILE A C 1
ATOM 603 O O . ILE A 1 79 ? -1.464 -1.433 8.265 1.00 93.94 79 ILE A O 1
ATOM 607 N N . LYS A 1 80 ? -1.346 0.278 9.717 1.00 94.19 80 LYS A N 1
ATOM 608 C CA . LYS A 1 80 ? -0.443 1.094 8.885 1.00 94.19 80 LYS A CA 1
ATOM 609 C C . LYS A 1 80 ? 0.870 0.384 8.571 1.00 94.19 80 LYS A C 1
ATOM 611 O O . LYS A 1 80 ? 1.320 0.414 7.431 1.00 94.19 80 LYS A O 1
ATOM 616 N N . HIS A 1 81 ? 1.501 -0.222 9.575 1.00 93.44 81 HIS A N 1
ATOM 617 C CA . HIS A 1 81 ? 2.766 -0.927 9.375 1.00 93.44 81 HIS A CA 1
ATOM 618 C C . HIS A 1 81 ? 2.592 -2.146 8.470 1.00 93.44 81 HIS A C 1
ATOM 620 O O . HIS A 1 81 ? 3.423 -2.371 7.596 1.00 93.44 81 HIS A O 1
ATOM 626 N N . ALA A 1 82 ? 1.500 -2.893 8.626 1.00 92.88 82 ALA A N 1
ATOM 627 C CA . ALA A 1 82 ? 1.210 -4.018 7.749 1.00 92.88 82 ALA A CA 1
ATOM 628 C C . ALA A 1 82 ? 0.980 -3.558 6.296 1.00 92.88 82 ALA A C 1
ATOM 630 O O . ALA A 1 82 ? 1.580 -4.106 5.375 1.00 92.88 82 ALA A O 1
ATOM 631 N N . GLN A 1 83 ? 0.216 -2.485 6.077 1.00 93.75 83 GLN A N 1
ATOM 632 C CA . GLN A 1 83 ? 0.046 -1.912 4.736 1.00 93.75 83 GLN A CA 1
ATOM 633 C C . GLN A 1 83 ? 1.370 -1.445 4.118 1.00 93.75 83 GLN A C 1
ATOM 635 O O . GLN A 1 83 ? 1.600 -1.662 2.930 1.00 93.75 83 GLN A O 1
ATOM 640 N N . ALA A 1 84 ? 2.264 -0.849 4.914 1.00 92.62 84 ALA A N 1
ATOM 641 C CA . ALA A 1 84 ? 3.589 -0.437 4.448 1.00 92.62 84 ALA A CA 1
ATOM 642 C C . ALA A 1 84 ? 4.476 -1.624 4.025 1.00 92.62 84 ALA A C 1
ATOM 644 O O . ALA A 1 84 ? 5.355 -1.459 3.186 1.00 92.62 84 ALA A O 1
ATOM 645 N N . LEU A 1 85 ? 4.227 -2.817 4.571 1.00 91.94 85 LEU A N 1
ATOM 646 C CA . LEU A 1 85 ? 4.885 -4.069 4.182 1.00 91.94 85 LEU A CA 1
ATOM 647 C C . LEU A 1 85 ? 4.198 -4.770 2.997 1.00 91.94 85 LEU A C 1
ATOM 649 O O . LEU A 1 85 ? 4.599 -5.866 2.616 1.00 91.94 85 LEU A O 1
ATOM 653 N N . GLY A 1 86 ? 3.171 -4.155 2.407 1.00 91.50 86 GLY A N 1
ATOM 654 C CA . GLY A 1 86 ? 2.458 -4.698 1.253 1.00 91.50 86 GLY A CA 1
ATOM 655 C C . GLY A 1 86 ? 1.316 -5.650 1.602 1.00 91.50 86 GLY A C 1
ATOM 656 O O . GLY A 1 86 ? 0.774 -6.283 0.693 1.00 91.50 86 GLY A O 1
ATOM 657 N N . PHE A 1 87 ? 0.922 -5.745 2.878 1.00 94.06 87 PHE A N 1
ATOM 658 C CA . PHE A 1 87 ? -0.282 -6.482 3.251 1.00 94.06 87 PHE A CA 1
ATOM 659 C C . PHE A 1 87 ? -1.542 -5.715 2.848 1.00 94.06 87 PHE A C 1
ATOM 661 O O . PHE A 1 87 ? -1.678 -4.507 3.073 1.00 94.06 87 PHE A O 1
ATOM 668 N N . THR A 1 88 ? -2.492 -6.434 2.267 1.00 92.38 88 THR A N 1
ATOM 669 C CA . THR A 1 88 ? -3.828 -5.915 1.990 1.00 92.38 88 THR A CA 1
ATOM 670 C C . THR A 1 88 ? -4.628 -5.817 3.283 1.00 92.38 88 THR A C 1
ATOM 672 O O . THR A 1 88 ? -4.350 -6.494 4.268 1.00 92.38 88 THR A O 1
ATOM 675 N N . LEU A 1 89 ? -5.680 -5.000 3.293 1.00 91.06 89 LEU A N 1
ATOM 676 C CA . LEU A 1 89 ? -6.534 -4.902 4.478 1.00 91.06 89 LEU A CA 1
ATOM 677 C C . LEU A 1 89 ? -7.247 -6.213 4.819 1.00 91.06 89 LEU A C 1
ATOM 679 O O . LEU A 1 89 ? -7.497 -6.442 5.992 1.00 91.06 89 LEU A O 1
ATOM 683 N N . ALA A 1 90 ? -7.526 -7.069 3.831 1.00 89.88 90 ALA A N 1
ATOM 684 C CA . ALA A 1 90 ? -8.081 -8.398 4.079 1.00 89.88 90 ALA A CA 1
ATOM 685 C C . ALA A 1 90 ? -7.079 -9.284 4.841 1.00 89.88 90 ALA A C 1
ATOM 687 O O . ALA A 1 90 ? -7.424 -9.877 5.851 1.00 89.88 90 ALA A O 1
ATOM 688 N N . GLU A 1 91 ? -5.806 -9.276 4.444 1.00 90.12 91 GLU A N 1
ATOM 689 C CA . GLU A 1 91 ? -4.751 -10.003 5.170 1.00 90.12 91 GLU A CA 1
ATOM 690 C C . GLU A 1 91 ? -4.539 -9.427 6.578 1.00 90.12 91 GLU A C 1
ATOM 692 O O . GLU A 1 9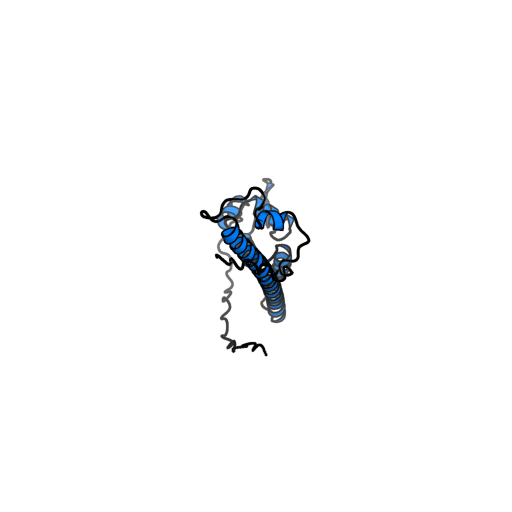1 ? -4.285 -10.151 7.537 1.00 90.12 91 GLU A O 1
ATOM 697 N N . VAL A 1 92 ? -4.683 -8.110 6.744 1.00 90.31 92 VAL A N 1
ATOM 698 C CA . VAL A 1 92 ? -4.604 -7.472 8.065 1.00 90.31 92 VAL A CA 1
ATOM 699 C C . VAL A 1 92 ? -5.771 -7.877 8.974 1.00 90.31 92 VAL A C 1
ATOM 701 O O . VAL A 1 92 ? -5.564 -8.010 10.183 1.00 90.31 92 VAL A O 1
ATOM 704 N N . GLU A 1 93 ? -6.969 -8.103 8.424 1.00 87.81 93 GLU A N 1
ATOM 705 C CA . GLU A 1 93 ? -8.117 -8.650 9.169 1.00 87.81 93 GLU A CA 1
ATOM 706 C C . GLU A 1 93 ? -7.794 -10.040 9.739 1.00 87.81 93 GLU A C 1
ATOM 708 O O . GLU A 1 93 ? -8.154 -10.321 10.881 1.00 87.81 93 GLU A O 1
ATOM 713 N N . GLU A 1 94 ? -7.046 -10.865 9.004 1.00 85.81 94 GLU A N 1
ATOM 714 C CA . GLU A 1 94 ? -6.602 -12.194 9.452 1.00 85.81 94 GLU A CA 1
ATOM 715 C C . GLU A 1 94 ? -5.476 -12.119 10.498 1.00 85.81 94 GLU A C 1
ATOM 717 O O . GLU A 1 94 ? -5.424 -12.924 11.429 1.00 85.81 94 GLU A O 1
ATOM 722 N N . LEU A 1 95 ? -4.594 -11.120 10.400 1.00 87.25 95 LEU A N 1
ATOM 723 C CA . LEU A 1 95 ? -3.467 -10.945 11.322 1.00 87.25 95 LEU A CA 1
ATOM 724 C C . LEU A 1 95 ? -3.862 -10.329 12.677 1.00 87.25 95 LEU A C 1
ATOM 726 O O . LEU A 1 95 ? -3.194 -10.566 13.689 1.00 87.25 95 LEU A O 1
ATOM 730 N N . LEU A 1 96 ? -4.923 -9.518 12.729 1.00 85.00 96 LEU A N 1
ATOM 731 C CA . LEU A 1 96 ? -5.338 -8.826 13.956 1.00 85.00 96 LEU A CA 1
ATOM 732 C C . LEU A 1 96 ? -5.726 -9.771 15.113 1.00 85.00 96 LEU A C 1
ATOM 734 O O . LEU A 1 96 ? -5.255 -9.534 16.231 1.00 85.00 96 LEU A O 1
ATOM 738 N N . PRO A 1 97 ? -6.526 -10.836 14.907 1.00 81.69 97 PRO A N 1
ATOM 739 C CA . PRO A 1 97 ? -6.823 -11.819 15.950 1.00 81.69 97 PRO A CA 1
ATOM 740 C C . PRO A 1 97 ? -5.566 -12.509 16.492 1.00 81.69 97 PRO A C 1
ATOM 742 O O . PRO A 1 97 ? -5.442 -12.711 17.702 1.00 81.69 97 PRO A O 1
ATOM 745 N N . LEU A 1 98 ? -4.592 -12.794 15.619 1.00 81.06 98 LEU A N 1
ATOM 746 C CA . LEU A 1 98 ? -3.324 -13.439 15.983 1.00 81.06 98 LEU A CA 1
ATOM 747 C C . LEU A 1 98 ? -2.484 -12.564 16.925 1.00 81.06 98 LEU A C 1
ATOM 749 O O . LEU A 1 98 ? -1.779 -13.077 17.791 1.00 81.06 98 LEU A O 1
ATOM 753 N N . ARG A 1 99 ? -2.608 -11.234 16.823 1.00 77.81 99 ARG A N 1
ATOM 754 C CA . ARG A 1 99 ? -1.991 -10.281 17.762 1.00 77.81 99 ARG A CA 1
ATOM 755 C C . ARG A 1 99 ? -2.621 -10.331 19.160 1.00 77.81 99 ARG A C 1
ATOM 757 O O . ARG A 1 99 ? -1.933 -10.044 20.137 1.00 77.81 99 ARG A O 1
ATOM 764 N N . GLN A 1 100 ? -3.922 -10.612 19.258 1.00 69.94 100 GLN A N 1
ATOM 765 C CA . GLN A 1 100 ? -4.656 -10.619 20.532 1.00 69.94 100 GLN A CA 1
ATOM 766 C C . GLN A 1 100 ? -4.539 -11.953 21.283 1.00 69.94 100 GLN A C 1
ATOM 768 O O . GLN A 1 100 ? -4.708 -11.991 22.503 1.00 69.94 100 GLN A O 1
ATOM 773 N N . GLY A 1 101 ? -4.225 -13.042 20.575 1.00 63.03 101 GLY A N 1
ATOM 774 C CA . GLY A 1 101 ? -3.902 -14.326 21.186 1.00 63.03 101 GLY A CA 1
ATOM 775 C C . GLY A 1 101 ? -2.625 -14.246 22.025 1.00 63.03 101 GLY A C 1
ATOM 776 O O . GLY A 1 101 ? -1.630 -13.644 21.625 1.00 63.03 101 GLY A O 1
ATOM 777 N N . SER A 1 102 ? -2.621 -14.885 23.200 1.00 53.16 102 SER A N 1
ATOM 778 C CA . SER A 1 102 ? -1.368 -15.181 23.909 1.00 53.16 102 SER A CA 1
ATOM 779 C C . SER A 1 102 ? -0.440 -15.897 22.928 1.00 53.16 102 SER A C 1
ATOM 781 O O . SER A 1 102 ? -0.932 -16.734 22.176 1.00 53.16 102 SER A O 1
ATOM 783 N N . VAL A 1 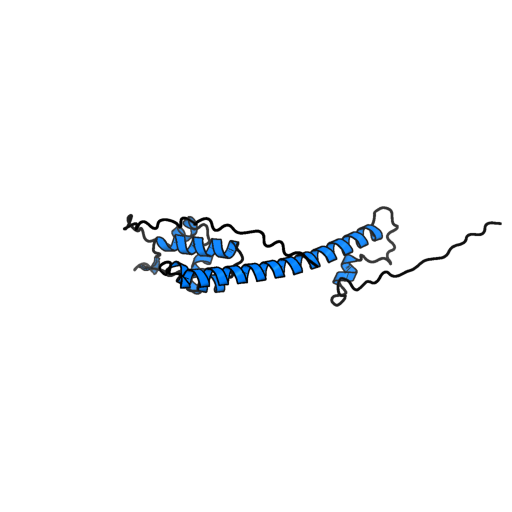103 ? 0.862 -15.582 22.930 1.00 53.97 103 VAL A N 1
ATOM 784 C CA . VAL A 1 103 ? 1.879 -16.166 22.032 1.00 53.97 103 VAL A CA 1
ATOM 785 C C . VAL A 1 103 ? 1.972 -17.680 22.257 1.00 53.97 103 VAL A C 1
ATOM 787 O O . VAL A 1 103 ? 2.849 -18.188 22.952 1.00 53.97 103 VAL A O 1
ATOM 790 N N . ARG A 1 104 ? 1.007 -18.409 21.707 1.00 60.31 104 ARG A N 1
ATOM 791 C CA . ARG A 1 104 ? 1.003 -19.854 21.579 1.00 60.31 104 ARG A CA 1
ATOM 792 C C . ARG A 1 104 ? 1.793 -20.179 20.323 1.00 60.31 104 ARG A C 1
ATOM 794 O O . ARG A 1 104 ? 1.806 -19.407 19.361 1.00 60.31 104 ARG A O 1
ATOM 801 N N . ARG A 1 105 ? 2.511 -21.299 20.351 1.00 59.69 105 ARG A N 1
ATOM 802 C CA . ARG A 1 105 ? 3.429 -21.684 19.275 1.00 59.69 105 ARG A CA 1
ATOM 803 C C . ARG A 1 105 ? 2.705 -21.740 17.930 1.00 59.69 105 ARG A C 1
ATOM 805 O O . ARG A 1 105 ? 3.287 -21.328 16.936 1.00 59.69 105 ARG A O 1
ATOM 812 N N . GLU A 1 106 ? 1.455 -22.191 17.935 1.00 60.16 106 GLU A N 1
ATOM 813 C CA . GLU A 1 106 ? 0.580 -22.353 16.773 1.00 60.16 106 GLU A CA 1
ATOM 814 C C . GLU A 1 106 ? 0.302 -21.007 16.080 1.00 60.16 106 GLU A C 1
ATOM 816 O O . GLU A 1 106 ? 0.545 -20.881 14.885 1.00 60.16 106 GLU A O 1
ATOM 821 N N . VAL A 1 107 ? -0.034 -19.963 16.849 1.00 64.81 107 VAL A N 1
ATOM 822 C CA . VAL A 1 107 ? -0.240 -18.587 16.349 1.00 64.81 107 VAL A CA 1
ATOM 823 C C . VAL A 1 107 ? 1.036 -18.035 15.697 1.00 64.81 107 VAL A C 1
ATOM 825 O O . VAL A 1 107 ? 0.994 -17.357 14.674 1.00 64.81 107 VAL A O 1
ATOM 828 N N . GLY A 1 108 ? 2.206 -18.358 16.260 1.00 64.06 108 GLY A N 1
ATOM 829 C CA . GLY A 1 108 ? 3.496 -17.969 15.683 1.00 64.06 108 GLY A CA 1
ATOM 830 C C . GLY A 1 108 ? 3.846 -18.694 14.376 1.00 64.06 108 GLY A C 1
ATOM 831 O O . GLY A 1 108 ? 4.626 -18.160 13.585 1.00 64.06 108 GLY A O 1
ATOM 832 N N . LEU A 1 109 ? 3.303 -19.895 14.138 1.00 68.69 109 LEU A N 1
ATOM 833 C CA . LEU A 1 109 ? 3.445 -20.585 12.852 1.00 68.69 109 LEU A CA 1
ATOM 834 C C . LEU A 1 109 ? 2.556 -19.914 11.795 1.00 68.69 109 LEU A C 1
ATOM 836 O O . LEU A 1 109 ? 3.065 -19.591 10.729 1.00 68.69 109 LEU A O 1
ATOM 840 N N . GLU A 1 110 ? 1.303 -19.604 12.135 1.00 77.88 110 GLU A N 1
ATOM 841 C CA . GLU A 1 110 ? 0.338 -18.960 11.228 1.00 77.88 110 GLU A CA 1
ATOM 842 C C . GLU A 1 110 ? 0.814 -17.579 10.748 1.00 77.88 110 GLU A C 1
ATOM 844 O O . GLU A 1 110 ? 0.850 -17.318 9.547 1.00 77.88 110 GLU A O 1
ATOM 849 N N . VAL A 1 111 ? 1.286 -16.713 11.658 1.00 82.25 111 VAL A N 1
ATOM 850 C CA . VAL A 1 111 ? 1.821 -15.386 11.281 1.00 82.25 111 VAL A CA 1
ATOM 851 C C . VAL A 1 111 ? 3.036 -15.508 10.357 1.00 82.25 111 VAL A C 1
ATOM 853 O O . VAL A 1 111 ? 3.199 -14.713 9.428 1.00 82.25 111 VAL A O 1
ATOM 856 N N . ARG A 1 112 ? 3.908 -16.496 10.602 1.00 86.25 112 ARG A N 1
ATOM 857 C CA . ARG A 1 112 ? 5.070 -16.730 9.739 1.00 86.25 112 ARG A CA 1
ATOM 858 C C . ARG A 1 112 ? 4.623 -17.163 8.346 1.00 86.25 112 ARG A C 1
ATOM 860 O O . ARG A 1 112 ? 5.189 -16.675 7.375 1.00 86.25 112 ARG A O 1
ATOM 867 N N . ASP A 1 113 ? 3.640 -18.048 8.250 1.00 87.56 113 ASP A N 1
ATOM 868 C CA . ASP A 1 113 ? 3.183 -18.577 6.967 1.00 87.56 113 ASP A CA 1
ATOM 869 C C . ASP A 1 113 ? 2.515 -17.472 6.121 1.00 87.56 113 ASP A C 1
ATOM 871 O O . ASP A 1 113 ? 2.822 -17.352 4.934 1.00 87.56 113 ASP A O 1
ATOM 875 N N . VAL A 1 114 ? 1.741 -16.569 6.741 1.00 87.62 114 VAL A N 1
ATOM 876 C CA . VAL A 1 114 ? 1.208 -15.355 6.082 1.00 87.62 114 VAL A CA 1
ATOM 877 C C . VAL A 1 114 ? 2.335 -14.442 5.580 1.00 87.62 114 VAL A C 1
ATOM 879 O O . VAL A 1 114 ? 2.300 -13.955 4.449 1.00 87.62 114 VAL A O 1
ATOM 882 N N . ALA A 1 115 ? 3.378 -14.229 6.388 1.00 89.44 115 ALA A N 1
ATOM 883 C CA . ALA A 1 115 ? 4.532 -13.437 5.965 1.00 89.44 115 ALA A CA 1
ATOM 884 C C . ALA A 1 115 ? 5.323 -14.105 4.826 1.00 89.44 115 ALA A C 1
ATOM 886 O O . ALA A 1 115 ? 5.783 -13.419 3.916 1.00 89.44 115 ALA A O 1
ATOM 887 N N . MET A 1 116 ? 5.464 -15.434 4.845 1.00 92.56 116 MET A N 1
ATOM 888 C CA . MET A 1 116 ? 6.119 -16.193 3.776 1.00 92.56 116 MET A CA 1
ATOM 889 C C . MET A 1 116 ? 5.340 -16.103 2.463 1.00 92.56 116 MET A C 1
ATOM 891 O O . MET A 1 116 ? 5.954 -15.871 1.425 1.00 92.56 116 MET A O 1
ATOM 895 N N . ALA A 1 117 ? 4.009 -16.212 2.504 1.00 91.88 117 ALA A N 1
ATOM 896 C CA . ALA A 1 117 ? 3.168 -15.999 1.327 1.00 91.88 117 ALA A CA 1
ATOM 897 C C . ALA A 1 117 ? 3.359 -14.584 0.756 1.00 91.88 117 ALA A C 1
ATOM 899 O O . ALA A 1 117 ? 3.570 -14.422 -0.443 1.00 91.88 117 ALA A O 1
ATOM 900 N N . LYS A 1 118 ? 3.416 -13.562 1.624 1.00 93.88 118 LYS A N 1
ATOM 901 C CA . LYS A 1 118 ? 3.660 -12.182 1.184 1.00 93.88 118 LYS A CA 1
ATOM 902 C C . LYS A 1 118 ? 5.018 -11.999 0.506 1.00 93.88 118 LYS A C 1
ATOM 904 O O . LYS A 1 118 ? 5.111 -11.247 -0.460 1.00 93.88 118 LYS A O 1
ATOM 909 N N . ILE A 1 119 ? 6.060 -12.674 0.993 1.00 95.69 119 ILE A N 1
ATOM 910 C CA . ILE A 1 119 ? 7.383 -12.660 0.350 1.00 95.69 119 ILE A CA 1
ATOM 911 C C . ILE A 1 119 ? 7.288 -13.233 -1.067 1.00 95.69 119 ILE A C 1
ATOM 913 O O . I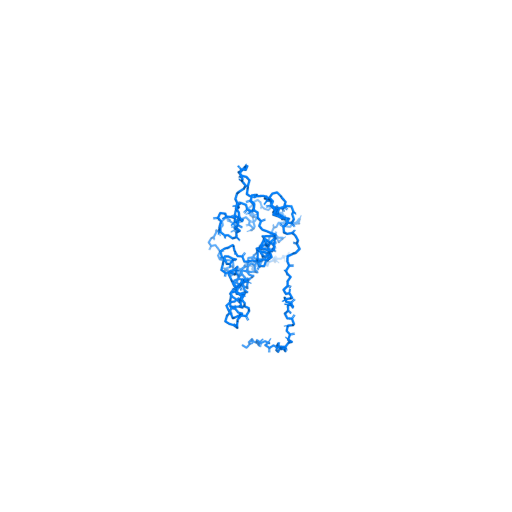LE A 1 119 ? 7.791 -12.610 -1.996 1.00 95.69 119 ILE A O 1
ATOM 917 N N . VAL A 1 120 ? 6.589 -14.358 -1.250 1.00 96.62 120 VAL A N 1
ATOM 918 C CA . VAL A 1 120 ? 6.393 -14.964 -2.578 1.00 96.62 120 VAL A CA 1
ATOM 919 C C . VAL A 1 120 ? 5.668 -14.004 -3.528 1.00 96.62 120 VAL A C 1
ATOM 921 O O . VAL A 1 120 ? 6.144 -13.793 -4.643 1.00 96.62 120 VAL A O 1
ATOM 924 N N . ASP A 1 121 ? 4.587 -13.357 -3.078 1.00 94.50 121 ASP A N 1
ATOM 925 C CA . ASP A 1 121 ? 3.861 -12.364 -3.886 1.00 94.50 121 ASP A CA 1
ATOM 926 C C . ASP A 1 121 ? 4.754 -11.184 -4.305 1.00 94.50 121 ASP A C 1
ATOM 928 O O . ASP A 1 121 ? 4.638 -10.652 -5.413 1.00 94.50 121 ASP A O 1
ATOM 932 N N . ILE A 1 122 ? 5.611 -10.714 -3.390 1.00 94.81 122 ILE A N 1
ATOM 933 C CA . ILE A 1 122 ? 6.545 -9.614 -3.651 1.00 94.81 122 ILE A CA 1
ATOM 934 C C . ILE A 1 122 ? 7.587 -10.053 -4.680 1.00 94.81 122 ILE A C 1
ATOM 936 O O . ILE A 1 122 ? 7.829 -9.317 -5.636 1.00 94.81 122 ILE A O 1
ATOM 940 N N . ASP A 1 123 ? 8.157 -11.247 -4.528 1.00 96.88 123 ASP A N 1
ATOM 941 C CA . ASP A 1 123 ? 9.150 -11.791 -5.457 1.00 96.88 123 ASP A CA 1
ATOM 942 C C . ASP A 1 123 ? 8.572 -11.970 -6.869 1.00 96.88 123 ASP A C 1
ATOM 944 O O . ASP A 1 123 ? 9.255 -11.715 -7.862 1.00 96.88 123 ASP A O 1
ATOM 948 N N . GLU A 1 124 ? 7.308 -12.377 -6.990 1.00 96.81 124 GLU A N 1
ATOM 949 C CA . GLU A 1 124 ? 6.626 -12.476 -8.283 1.00 96.81 124 GLU A CA 1
ATOM 950 C C . GLU A 1 124 ? 6.418 -11.102 -8.934 1.00 96.81 124 GLU A C 1
ATOM 952 O O . GLU A 1 124 ? 6.725 -10.919 -10.115 1.00 96.81 124 GLU A O 1
ATOM 957 N N . LYS A 1 125 ? 5.995 -10.101 -8.154 1.00 94.75 125 LYS A N 1
ATOM 958 C CA . LYS A 1 125 ? 5.881 -8.719 -8.643 1.00 94.75 125 LYS A CA 1
ATOM 959 C C . LYS A 1 125 ? 7.228 -8.142 -9.059 1.00 94.75 125 LYS A C 1
ATOM 961 O O . LYS A 1 125 ? 7.283 -7.446 -10.067 1.00 94.75 125 LYS A O 1
ATOM 966 N N . LEU A 1 126 ? 8.300 -8.426 -8.318 1.00 97.00 126 LEU A N 1
ATOM 967 C CA . LEU A 1 126 ? 9.652 -8.001 -8.687 1.00 97.00 126 LEU A CA 1
ATOM 968 C C . LEU A 1 126 ? 10.059 -8.592 -10.037 1.00 97.00 126 LEU A C 1
ATOM 970 O O . LEU A 1 126 ? 10.472 -7.838 -10.910 1.00 97.00 126 LEU A O 1
ATOM 974 N N . ARG A 1 127 ? 9.843 -9.896 -10.257 1.00 97.38 127 ARG A N 1
ATOM 975 C CA . ARG A 1 127 ? 10.124 -10.531 -11.557 1.00 97.38 127 ARG A CA 1
ATOM 976 C C . ARG A 1 127 ? 9.361 -9.873 -12.705 1.00 97.38 127 ARG A C 1
ATOM 978 O O . ARG A 1 127 ? 9.948 -9.609 -13.750 1.00 97.38 127 ARG A O 1
ATOM 985 N N . LEU A 1 128 ? 8.072 -9.594 -12.509 1.00 96.44 128 LEU A N 1
ATOM 986 C CA . LEU A 1 128 ? 7.256 -8.910 -13.513 1.00 96.44 128 LEU A CA 1
ATOM 987 C C . LEU A 1 128 ? 7.775 -7.492 -13.792 1.00 96.44 128 LEU A C 1
ATOM 989 O O . LEU A 1 128 ? 7.928 -7.105 -14.948 1.00 96.44 128 LEU A O 1
ATOM 993 N N . LEU A 1 129 ? 8.059 -6.717 -12.743 1.00 97.69 129 LEU A N 1
ATOM 994 C CA . LEU A 1 129 ? 8.568 -5.351 -12.873 1.00 97.69 129 LEU A CA 1
ATOM 995 C C . LEU A 1 129 ? 9.951 -5.313 -13.536 1.00 97.69 129 LEU A C 1
ATOM 997 O O . LEU A 1 129 ? 10.199 -4.423 -14.346 1.00 97.69 129 LEU A O 1
ATOM 1001 N N . ASP A 1 130 ? 10.820 -6.279 -13.243 1.00 97.69 130 ASP A N 1
ATOM 1002 C CA . ASP A 1 130 ? 12.131 -6.412 -13.881 1.00 97.69 130 ASP A CA 1
ATOM 1003 C C . ASP A 1 130 ? 12.002 -6.728 -15.376 1.00 97.69 130 ASP A C 1
ATOM 1005 O O . ASP A 1 130 ? 12.709 -6.124 -16.186 1.00 97.69 130 ASP A O 1
ATOM 1009 N N . ALA A 1 131 ? 11.067 -7.605 -15.758 1.00 95.12 131 ALA A N 1
ATOM 1010 C CA . ALA A 1 131 ? 10.784 -7.903 -17.162 1.00 95.12 131 ALA A CA 1
ATOM 1011 C C . ALA A 1 131 ? 10.271 -6.661 -17.911 1.00 95.12 131 ALA A C 1
ATOM 1013 O O . ALA A 1 131 ? 10.835 -6.283 -18.937 1.00 95.12 131 ALA A O 1
ATOM 1014 N N . LEU A 1 132 ? 9.276 -5.962 -17.353 1.00 95.25 132 LEU A N 1
ATOM 1015 C CA . LEU A 1 132 ? 8.757 -4.715 -17.931 1.00 95.25 132 LEU A CA 1
ATOM 1016 C C . LEU A 1 132 ? 9.847 -3.642 -18.047 1.00 95.25 132 LEU A C 1
ATOM 1018 O O . LEU A 1 132 ? 9.931 -2.927 -19.047 1.00 95.25 132 LEU A O 1
ATOM 1022 N N . ARG A 1 133 ? 10.710 -3.530 -17.030 1.00 96.81 133 ARG A N 1
ATOM 1023 C CA . ARG A 1 133 ? 11.848 -2.609 -17.048 1.00 96.81 133 ARG A CA 1
ATOM 1024 C C . ARG A 1 133 ? 12.823 -2.955 -18.170 1.00 96.81 133 ARG A C 1
ATOM 1026 O O . ARG A 1 133 ? 13.292 -2.035 -18.834 1.00 96.81 133 ARG A O 1
ATOM 1033 N N . ALA A 1 134 ? 13.144 -4.233 -18.366 1.00 95.75 134 ALA A N 1
ATOM 1034 C CA . ALA A 1 134 ? 14.036 -4.671 -19.438 1.00 95.75 134 ALA A CA 1
ATOM 1035 C C . ALA A 1 134 ? 13.487 -4.266 -20.814 1.00 95.75 134 ALA A C 1
ATOM 1037 O O . ALA A 1 134 ? 14.197 -3.613 -21.575 1.00 95.75 134 ALA A O 1
ATOM 1038 N N . THR A 1 135 ? 12.198 -4.513 -21.066 1.00 93.44 135 THR A N 1
ATOM 1039 C CA . THR A 1 135 ? 11.518 -4.081 -22.298 1.00 93.44 135 THR A CA 1
ATOM 1040 C C . THR A 1 135 ? 11.613 -2.572 -22.518 1.00 93.44 135 THR A C 1
ATOM 1042 O O . THR A 1 135 ? 11.956 -2.116 -23.605 1.00 93.44 135 THR A O 1
ATOM 1045 N N . LEU A 1 136 ? 11.334 -1.768 -21.487 1.00 93.50 136 LEU A N 1
ATOM 1046 C CA . LEU A 1 136 ? 11.423 -0.309 -21.604 1.00 93.50 136 LEU A CA 1
ATOM 1047 C C . LEU A 1 136 ? 12.855 0.161 -21.889 1.00 93.50 136 LEU A C 1
ATOM 1049 O O . LEU A 1 136 ? 13.042 1.112 -22.644 1.00 93.50 136 LEU A O 1
ATOM 1053 N N . VAL A 1 137 ? 13.864 -0.496 -21.310 1.00 95.00 137 VAL A N 1
ATOM 1054 C CA . VAL A 1 137 ? 15.278 -0.196 -21.584 1.00 95.00 137 VAL A CA 1
ATOM 1055 C C . VAL A 1 137 ? 15.634 -0.490 -23.044 1.00 95.00 137 VAL A C 1
ATOM 1057 O O . VAL A 1 137 ? 16.294 0.338 -23.669 1.00 95.00 137 VAL A O 1
ATOM 1060 N N . GLU A 1 138 ? 15.173 -1.614 -23.597 1.00 92.19 138 GLU A N 1
ATOM 1061 C CA . GLU A 1 138 ? 15.375 -1.972 -25.009 1.00 92.19 138 GLU A CA 1
ATOM 1062 C C . GLU A 1 138 ? 14.722 -0.952 -25.949 1.00 92.19 138 GLU A C 1
ATOM 1064 O O . GLU A 1 138 ? 15.386 -0.410 -26.832 1.00 92.19 138 GLU A O 1
ATOM 1069 N N . LEU A 1 139 ? 13.458 -0.595 -25.701 1.00 90.50 139 LEU A N 1
ATOM 1070 C CA . LEU A 1 139 ? 12.742 0.393 -26.514 1.00 90.50 139 LEU A CA 1
ATOM 1071 C C . LEU A 1 139 ? 13.398 1.781 -26.476 1.00 90.50 139 LEU A C 1
ATOM 1073 O O . LEU A 1 139 ? 13.416 2.491 -27.483 1.00 90.50 139 LEU A O 1
ATOM 1077 N N . VAL A 1 140 ? 13.949 2.186 -25.328 1.00 91.00 140 VAL A N 1
ATOM 1078 C CA . VAL A 1 140 ? 14.698 3.448 -25.211 1.00 91.00 140 VAL A CA 1
ATOM 1079 C C . VAL A 1 140 ? 16.015 3.383 -25.986 1.00 91.00 140 VAL A C 1
ATOM 1081 O O . VAL A 1 140 ? 16.388 4.376 -26.611 1.00 91.00 140 VAL A O 1
ATOM 1084 N N . ALA A 1 141 ? 16.709 2.242 -25.981 1.00 88.88 141 ALA A N 1
ATOM 1085 C CA . ALA A 1 141 ? 17.919 2.060 -26.779 1.00 88.88 141 ALA A CA 1
ATOM 1086 C C . ALA A 1 141 ? 17.620 2.171 -28.285 1.00 88.88 141 ALA A C 1
ATOM 1088 O O . ALA A 1 141 ? 18.251 2.983 -28.960 1.00 88.88 141 ALA A O 1
ATOM 1089 N N . GLU A 1 142 ? 16.593 1.467 -28.780 1.00 86.62 142 GLU A N 1
ATOM 1090 C CA . GLU A 1 142 ? 16.128 1.567 -30.176 1.00 86.62 142 GLU A CA 1
ATOM 1091 C C . GLU A 1 142 ? 15.729 3.008 -30.548 1.00 86.62 142 GLU A C 1
ATOM 1093 O O . GLU A 1 142 ? 16.039 3.501 -31.635 1.00 86.62 142 GLU A O 1
ATOM 1098 N N . CYS A 1 143 ? 15.056 3.715 -29.634 1.00 86.19 143 CYS A N 1
ATOM 1099 C CA . CYS A 1 143 ? 14.659 5.109 -29.828 1.00 86.19 143 CYS A CA 1
ATOM 1100 C C . CYS A 1 143 ? 15.872 6.041 -29.957 1.00 86.19 143 CYS A C 1
ATOM 1102 O O . CYS A 1 143 ? 15.902 6.892 -30.840 1.00 86.19 143 CYS A O 1
ATOM 1104 N N . ASN A 1 144 ? 16.906 5.869 -29.130 1.00 84.00 144 ASN A N 1
ATOM 1105 C CA . ASN A 1 144 ? 18.114 6.697 -29.211 1.00 84.00 144 ASN A CA 1
ATOM 1106 C C . ASN A 1 144 ? 18.857 6.523 -30.547 1.00 84.00 144 ASN A C 1
ATOM 1108 O O . ASN A 1 144 ? 19.450 7.480 -31.044 1.00 84.00 144 ASN A O 1
ATOM 1112 N N . GLU A 1 145 ? 18.810 5.326 -31.134 1.00 79.56 145 GLU A N 1
ATOM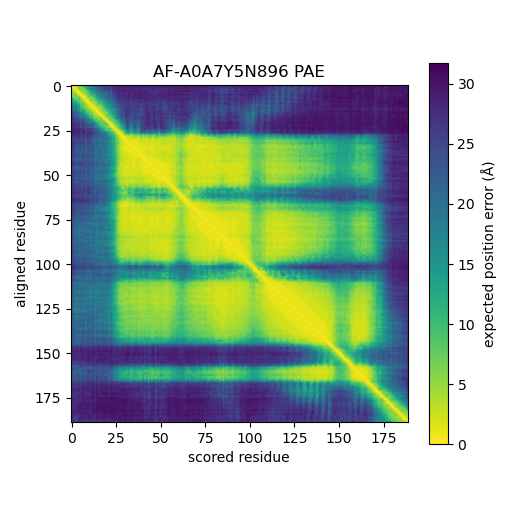 1113 C CA . GLU A 1 145 ? 19.416 5.037 -32.440 1.00 79.56 145 GLU A CA 1
ATOM 1114 C C . GLU A 1 145 ? 18.602 5.604 -33.614 1.00 79.56 145 GLU A C 1
ATOM 1116 O O . GLU A 1 145 ? 19.172 5.978 -34.638 1.00 79.56 145 GLU A O 1
ATOM 1121 N N . THR A 1 146 ? 17.277 5.699 -33.469 1.00 70.44 146 THR A N 1
ATOM 1122 C CA . THR A 1 146 ? 16.350 6.123 -34.537 1.00 70.44 146 THR A CA 1
ATOM 1123 C C . THR A 1 146 ? 15.953 7.600 -34.471 1.00 70.44 146 THR A C 1
ATOM 1125 O O . THR A 1 146 ? 15.622 8.187 -35.497 1.00 70.44 146 THR A O 1
ATOM 1128 N N . CYS A 1 147 ? 16.011 8.221 -33.290 1.00 65.69 147 CYS A N 1
ATOM 1129 C CA . CYS A 1 147 ? 15.591 9.603 -33.030 1.00 65.69 147 CYS A CA 1
ATOM 1130 C C . CYS A 1 147 ? 16.750 10.533 -32.603 1.00 65.69 147 CYS A C 1
ATOM 1132 O O . CYS A 1 147 ? 16.505 11.632 -32.102 1.00 65.69 147 CYS A O 1
ATOM 1134 N N . GLY A 1 148 ? 18.009 10.105 -32.753 1.00 58.38 148 GLY A N 1
ATOM 1135 C CA . GLY A 1 148 ? 19.191 10.881 -32.363 1.00 58.38 148 GLY A CA 1
ATOM 1136 C C . GLY A 1 148 ? 19.399 12.163 -33.186 1.00 58.38 148 GLY A C 1
ATOM 1137 O O . GLY A 1 148 ? 19.076 12.215 -34.369 1.00 58.38 148 GLY A O 1
ATOM 1138 N N . ALA A 1 149 ? 19.996 13.187 -32.562 1.00 55.22 149 ALA A N 1
ATOM 1139 C CA . ALA A 1 149 ? 20.149 14.553 -33.091 1.00 55.22 149 ALA A CA 1
ATOM 1140 C C . ALA A 1 149 ? 20.919 14.688 -34.428 1.00 55.22 149 ALA A C 1
ATOM 1142 O O . ALA A 1 149 ? 20.848 15.744 -35.054 1.00 55.22 149 ALA A O 1
ATOM 1143 N N . ASP A 1 150 ? 21.610 13.634 -34.874 1.00 53.59 150 ASP A N 1
ATOM 1144 C CA . ASP A 1 150 ? 22.424 13.612 -36.098 1.00 53.59 150 ASP A CA 1
ATOM 1145 C C . ASP A 1 150 ? 21.805 12.771 -37.234 1.00 53.59 150 ASP A C 1
ATOM 1147 O O . ASP A 1 150 ? 22.398 12.638 -38.309 1.00 53.59 150 ASP A O 1
ATOM 1151 N N . VAL A 1 151 ? 20.617 12.192 -37.022 1.00 54.88 151 VAL A N 1
ATOM 1152 C CA . VAL A 1 151 ? 19.901 11.407 -38.036 1.00 54.88 151 VAL A CA 1
ATOM 1153 C C . VAL A 1 151 ? 18.810 12.289 -38.632 1.00 54.88 151 VAL A C 1
ATOM 1155 O O . VAL A 1 151 ? 17.988 12.846 -37.908 1.00 54.88 151 VAL A O 1
ATOM 1158 N N . ALA A 1 152 ? 18.803 12.448 -39.959 1.00 54.16 152 ALA A N 1
ATOM 1159 C CA . ALA A 1 152 ? 17.688 13.083 -40.650 1.00 54.16 152 ALA A CA 1
ATOM 1160 C C . ALA A 1 152 ? 16.417 12.322 -40.262 1.00 54.16 152 ALA A C 1
ATOM 1162 O O . ALA A 1 152 ? 16.291 11.146 -40.602 1.00 54.16 152 ALA A O 1
ATOM 1163 N N . VAL A 1 153 ? 15.535 12.971 -39.497 1.00 55.66 153 VAL A N 1
ATOM 1164 C CA . VAL A 1 153 ? 14.236 12.421 -39.115 1.00 55.66 153 VAL A CA 1
ATOM 1165 C C . VAL A 1 153 ? 13.475 12.226 -40.415 1.00 55.66 153 VAL A C 1
ATOM 1167 O O . VAL A 1 153 ? 12.934 13.168 -40.988 1.00 55.66 153 VAL A O 1
ATOM 1170 N N . ASP A 1 154 ? 13.548 11.020 -40.954 1.00 51.19 154 ASP A N 1
ATOM 1171 C CA . ASP A 1 154 ? 12.714 10.629 -42.066 1.00 51.19 154 ASP A CA 1
ATOM 1172 C C . ASP A 1 154 ? 11.289 10.593 -41.511 1.00 51.19 154 ASP A C 1
ATOM 1174 O O . ASP A 1 154 ? 11.033 9.872 -40.548 1.00 51.19 154 ASP A O 1
ATOM 1178 N N . GLU A 1 155 ? 10.359 11.381 -42.059 1.00 53.97 155 GLU A N 1
ATOM 1179 C CA . GLU A 1 155 ? 8.953 11.380 -41.610 1.00 53.97 155 GLU A CA 1
ATOM 1180 C C . GLU A 1 155 ? 8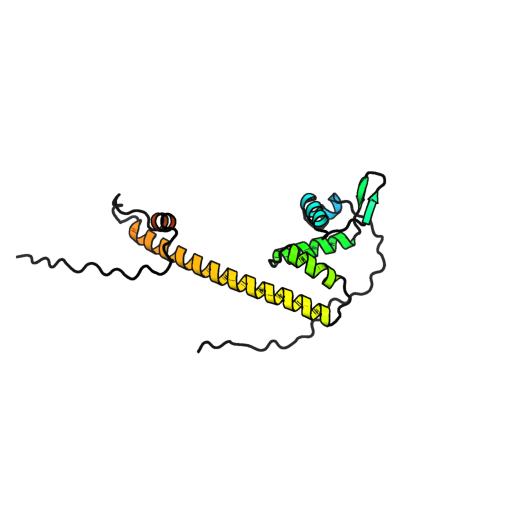.308 9.982 -41.741 1.00 53.97 155 GLU A C 1
ATOM 1182 O O . GLU A 1 155 ? 7.244 9.720 -41.180 1.00 53.97 155 GLU A O 1
ATOM 1187 N N . THR A 1 156 ? 8.976 9.063 -42.447 1.00 54.09 156 THR A N 1
ATOM 1188 C CA . THR A 1 156 ? 8.648 7.641 -42.565 1.00 54.09 156 THR A CA 1
ATOM 1189 C C . THR A 1 156 ? 9.182 6.743 -41.437 1.00 54.09 156 THR A C 1
ATOM 1191 O O . THR A 1 156 ? 8.703 5.613 -41.315 1.00 54.09 156 THR A O 1
ATOM 1194 N N . LEU A 1 157 ? 10.124 7.193 -40.593 1.00 59.75 157 LEU A N 1
ATOM 1195 C CA . LEU A 1 157 ? 10.598 6.449 -39.415 1.00 59.75 157 LEU A CA 1
ATOM 1196 C C . LEU A 1 157 ? 9.813 6.875 -38.163 1.00 59.75 157 LEU A C 1
ATOM 1198 O O . LEU A 1 157 ? 10.130 7.852 -37.488 1.00 59.75 157 LEU A O 1
ATOM 1202 N N . GLY A 1 158 ? 8.760 6.122 -37.848 1.00 72.44 158 GLY A N 1
ATOM 1203 C CA . GLY A 1 158 ? 7.996 6.308 -36.614 1.00 72.44 158 GLY A CA 1
ATOM 1204 C C . GLY A 1 158 ? 8.820 5.998 -35.356 1.00 72.44 158 GLY A C 1
ATOM 1205 O O . GLY A 1 158 ? 9.743 5.187 -35.379 1.00 72.44 158 GLY A O 1
ATOM 1206 N N . CYS A 1 159 ? 8.457 6.620 -34.231 1.00 82.56 159 CYS A N 1
ATOM 1207 C CA . CYS A 1 159 ? 9.086 6.355 -32.937 1.00 82.56 159 CYS A CA 1
ATOM 1208 C C . CYS A 1 159 ? 8.851 4.885 -32.514 1.00 82.56 159 CYS A C 1
ATOM 1210 O O . CYS A 1 159 ? 7.688 4.479 -32.397 1.00 82.56 159 CYS A O 1
ATOM 1212 N N . PRO A 1 160 ? 9.901 4.092 -32.218 1.00 83.12 160 PRO A N 1
ATOM 1213 C CA . PRO A 1 160 ? 9.762 2.671 -31.877 1.00 83.12 160 PRO A CA 1
ATOM 1214 C C . PRO A 1 160 ? 8.970 2.435 -30.583 1.00 83.12 160 PRO A C 1
ATOM 1216 O O . PRO A 1 160 ? 8.267 1.432 -30.472 1.00 83.12 160 PRO A O 1
ATOM 1219 N N . ILE A 1 161 ? 9.014 3.379 -29.634 1.00 87.62 161 ILE A N 1
ATOM 1220 C CA . ILE A 1 161 ? 8.220 3.326 -28.395 1.00 87.62 161 ILE A CA 1
ATOM 1221 C C . ILE A 1 161 ? 6.723 3.420 -28.710 1.00 87.62 161 ILE A C 1
ATOM 1223 O O . ILE A 1 161 ? 5.942 2.615 -28.213 1.00 87.62 161 ILE A O 1
ATOM 1227 N N . ILE A 1 162 ? 6.318 4.377 -29.552 1.00 88.06 162 ILE A N 1
ATOM 1228 C CA . ILE A 1 162 ? 4.910 4.539 -29.947 1.00 88.06 162 ILE A CA 1
ATOM 1229 C C . ILE A 1 162 ? 4.444 3.319 -30.742 1.00 88.06 162 ILE A C 1
ATOM 1231 O O . ILE A 1 162 ? 3.414 2.738 -30.418 1.00 88.06 162 ILE A O 1
ATOM 1235 N N . ALA A 1 163 ? 5.259 2.852 -31.691 1.00 84.75 163 ALA A N 1
ATOM 1236 C CA . ALA A 1 163 ? 4.953 1.651 -32.462 1.00 84.75 163 ALA A CA 1
ATOM 1237 C C . ALA A 1 163 ? 4.778 0.395 -31.583 1.00 84.75 163 ALA A C 1
ATOM 1239 O O . ALA A 1 163 ? 3.957 -0.461 -31.901 1.00 84.75 163 ALA A O 1
ATOM 1240 N N . ALA A 1 164 ? 5.534 0.267 -30.486 1.00 85.75 164 ALA A N 1
ATOM 1241 C CA . ALA A 1 164 ? 5.378 -0.834 -29.534 1.00 85.75 164 ALA A CA 1
ATOM 1242 C C . ALA A 1 164 ? 4.097 -0.716 -28.689 1.00 85.75 164 ALA A C 1
ATOM 1244 O O . ALA A 1 164 ? 3.452 -1.727 -28.430 1.00 85.75 164 ALA A O 1
ATOM 1245 N N . LEU A 1 165 ? 3.703 0.497 -28.287 1.00 86.88 165 LEU A N 1
ATOM 1246 C CA . LEU A 1 165 ? 2.465 0.727 -27.530 1.00 86.88 165 LEU A CA 1
ATOM 1247 C C . LEU A 1 165 ? 1.201 0.554 -28.390 1.00 86.88 165 LEU A C 1
ATOM 1249 O O . LEU A 1 165 ? 0.178 0.104 -27.876 1.00 86.88 165 LEU A O 1
ATOM 1253 N N . ASP A 1 166 ? 1.283 0.856 -29.687 1.00 86.94 166 ASP A N 1
ATOM 1254 C CA . ASP A 1 166 ? 0.191 0.660 -30.652 1.00 86.94 166 ASP A CA 1
ATOM 1255 C C . ASP A 1 166 ? 0.031 -0.812 -31.095 1.00 86.94 166 ASP A C 1
ATOM 1257 O O . ASP A 1 166 ? -0.973 -1.165 -31.719 1.00 86.94 166 ASP A O 1
ATOM 1261 N N . ALA A 1 167 ? 0.990 -1.686 -30.759 1.00 75.44 167 ALA A N 1
ATOM 1262 C CA . ALA A 1 167 ? 0.989 -3.117 -31.075 1.00 75.44 167 ALA A CA 1
ATOM 1263 C C . ALA A 1 167 ? 0.908 -3.983 -29.793 1.00 75.44 167 ALA A C 1
ATOM 1265 O O . ALA A 1 167 ? 1.900 -4.604 -29.405 1.00 75.44 167 ALA A O 1
ATOM 1266 N N . PRO A 1 168 ? -0.265 -4.064 -29.132 1.00 61.16 168 PRO A N 1
ATOM 1267 C CA . PRO A 1 168 ? -0.411 -4.634 -27.786 1.00 61.16 168 PRO A CA 1
ATOM 1268 C C . PRO A 1 168 ? -0.129 -6.143 -27.676 1.00 61.16 168 PRO A C 1
ATOM 1270 O O . PRO A 1 168 ? 0.094 -6.627 -26.570 1.00 61.16 168 PRO A O 1
ATOM 1273 N N . ASP A 1 169 ? -0.104 -6.874 -28.797 1.00 57.56 169 ASP A N 1
ATOM 1274 C CA . ASP A 1 169 ? 0.127 -8.329 -28.838 1.00 57.56 169 ASP A CA 1
ATOM 1275 C C . ASP A 1 169 ? 1.582 -8.709 -29.193 1.00 57.56 169 ASP A C 1
ATOM 1277 O O . ASP A 1 169 ? 1.904 -9.887 -29.363 1.00 57.56 169 ASP A O 1
ATOM 1281 N N . ALA A 1 170 ? 2.480 -7.729 -29.349 1.00 52.91 170 ALA A N 1
ATOM 1282 C CA . ALA A 1 170 ? 3.889 -7.995 -29.621 1.00 52.91 170 ALA A CA 1
ATOM 1283 C C . ALA A 1 170 ? 4.615 -8.375 -28.319 1.00 52.91 170 ALA A C 1
ATOM 1285 O O . ALA A 1 170 ? 5.053 -7.507 -27.568 1.00 52.91 170 ALA A O 1
ATOM 1286 N N . GLU A 1 171 ? 4.750 -9.679 -28.066 1.00 47.06 171 GLU A N 1
ATOM 1287 C CA . GLU A 1 171 ? 5.580 -10.237 -26.989 1.00 47.06 171 GLU A CA 1
ATOM 1288 C C . GLU A 1 171 ? 6.955 -9.529 -26.932 1.00 47.06 171 GLU A C 1
ATOM 1290 O O . GLU A 1 171 ? 7.712 -9.567 -27.917 1.00 47.06 171 GLU A O 1
ATOM 1295 N N . PRO A 1 172 ? 7.305 -8.878 -25.805 1.00 45.38 172 PRO A N 1
ATOM 1296 C CA . PRO A 1 172 ? 8.580 -8.198 -25.652 1.00 45.38 172 PRO A CA 1
ATOM 1297 C C . PRO A 1 172 ? 9.691 -9.243 -25.523 1.00 45.38 172 PRO A C 1
ATOM 1299 O O . PRO A 1 172 ? 9.952 -9.779 -24.451 1.00 45.38 172 PRO A O 1
ATOM 1302 N N . GLY A 1 173 ? 10.295 -9.587 -26.658 1.00 45.72 173 GLY A N 1
ATOM 1303 C CA . GLY A 1 173 ? 11.345 -10.604 -26.752 1.00 45.72 173 GLY A CA 1
ATOM 1304 C C . GLY A 1 173 ? 11.344 -11.412 -28.052 1.00 45.72 173 GLY A C 1
ATOM 1305 O O . GLY A 1 173 ? 12.312 -12.117 -28.321 1.00 45.72 173 GLY A O 1
ATOM 1306 N N . ALA A 1 174 ? 10.309 -11.297 -28.894 1.00 42.84 174 ALA A N 1
ATOM 1307 C CA . ALA A 1 174 ? 10.213 -12.033 -30.164 1.00 42.84 174 ALA A CA 1
ATOM 1308 C C . ALA A 1 174 ? 10.690 -11.241 -31.402 1.00 42.84 174 ALA A C 1
ATOM 1310 O O . ALA A 1 174 ? 10.422 -11.639 -32.537 1.00 42.84 174 ALA A O 1
ATOM 1311 N N . ARG A 1 175 ? 11.394 -10.113 -31.226 1.00 51.06 175 ARG A N 1
ATOM 1312 C CA . ARG A 1 175 ? 12.023 -9.388 -32.343 1.00 51.06 175 ARG A CA 1
ATOM 1313 C C . ARG A 1 175 ? 13.392 -9.995 -32.629 1.00 51.06 175 ARG A C 1
ATOM 1315 O O . ARG A 1 175 ? 14.432 -9.471 -32.247 1.00 51.06 175 ARG A O 1
ATOM 1322 N N . GLU A 1 176 ? 13.363 -11.149 -33.284 1.00 38.84 176 GLU A N 1
ATOM 1323 C CA . GLU A 1 176 ? 14.548 -11.795 -33.827 1.00 38.84 176 GLU A CA 1
ATOM 1324 C C . GLU A 1 176 ? 15.283 -10.825 -34.765 1.00 38.84 176 GLU A C 1
ATOM 1326 O O . GLU A 1 176 ? 14.706 -10.251 -35.691 1.00 38.84 176 GLU A O 1
ATOM 1331 N N . SER A 1 177 ? 16.571 -10.645 -34.472 1.00 44.69 177 SER A N 1
ATOM 1332 C CA . SER A 1 177 ? 17.610 -10.001 -35.273 1.00 44.69 177 SER A CA 1
ATOM 1333 C C . SER A 1 177 ? 17.347 -10.089 -36.781 1.00 44.69 177 SER A C 1
ATOM 1335 O O . SER A 1 177 ? 17.688 -11.079 -37.427 1.00 44.69 177 SER A O 1
ATOM 1337 N N . SER A 1 178 ? 16.763 -9.036 -37.355 1.00 35.56 178 SER A N 1
ATOM 1338 C CA . SER A 1 178 ? 16.587 -8.914 -38.801 1.00 35.56 178 SER A CA 1
ATOM 1339 C C . SER A 1 178 ? 17.949 -8.659 -39.463 1.00 35.56 178 SER A C 1
ATOM 1341 O O . SER A 1 178 ? 18.582 -7.638 -39.182 1.00 35.56 178 SER A O 1
ATOM 1343 N N . PRO A 1 179 ? 18.440 -9.541 -40.355 1.00 49.03 179 PRO A N 1
ATOM 1344 C CA . PRO A 1 179 ? 19.692 -9.328 -41.057 1.00 49.03 179 PRO A CA 1
ATOM 1345 C C . PRO A 1 179 ? 19.400 -8.601 -42.372 1.00 49.03 179 PRO A C 1
ATOM 1347 O O . PRO A 1 179 ? 18.817 -9.194 -43.276 1.00 49.03 179 PRO A O 1
ATOM 1350 N N . ARG A 1 180 ? 19.807 -7.333 -42.509 1.00 42.19 180 ARG A N 1
ATOM 1351 C CA . ARG A 1 180 ? 19.871 -6.562 -43.775 1.00 42.19 180 ARG A CA 1
ATOM 1352 C C . ARG A 1 180 ? 20.665 -5.280 -43.470 1.00 42.19 180 ARG A C 1
ATOM 1354 O O . ARG A 1 180 ? 20.300 -4.562 -42.561 1.00 42.19 180 ARG A O 1
ATOM 1361 N N . THR A 1 181 ? 21.779 -4.946 -44.118 1.00 40.19 181 THR A N 1
ATOM 1362 C CA . THR A 1 181 ? 22.066 -5.047 -45.555 1.00 40.19 181 THR A CA 1
ATOM 1363 C C . THR A 1 181 ? 23.560 -5.241 -45.852 1.00 40.19 181 THR A C 1
ATOM 1365 O O . THR A 1 181 ? 24.386 -4.370 -45.586 1.00 40.19 181 THR A O 1
ATOM 1368 N N . ARG A 1 182 ? 23.898 -6.331 -46.555 1.00 46.53 182 ARG A N 1
ATOM 1369 C CA . ARG A 1 182 ? 24.979 -6.316 -47.552 1.00 46.53 182 ARG A CA 1
ATOM 1370 C C . ARG A 1 182 ? 24.443 -5.602 -48.790 1.00 46.53 182 ARG A C 1
ATOM 1372 O O . ARG A 1 182 ? 23.480 -6.108 -49.345 1.00 46.53 182 ARG A O 1
ATOM 1379 N N . SER A 1 183 ? 25.097 -4.521 -49.228 1.00 44.19 183 SER A N 1
ATOM 1380 C CA . SER A 1 183 ? 25.509 -4.284 -50.628 1.00 44.19 183 SER A CA 1
ATOM 1381 C C . SER A 1 183 ? 25.706 -2.794 -50.935 1.00 44.19 183 SER A C 1
ATOM 1383 O O . SER A 1 183 ? 24.734 -2.080 -51.162 1.00 44.19 183 SER A O 1
ATOM 1385 N N . ARG A 1 184 ? 26.962 -2.356 -51.093 1.00 42.28 184 ARG A N 1
ATOM 1386 C CA . ARG A 1 184 ? 27.341 -1.486 -52.221 1.00 42.28 184 ARG A CA 1
ATOM 1387 C C . ARG A 1 184 ? 28.851 -1.526 -52.458 1.00 42.28 184 ARG A C 1
ATOM 1389 O O . ARG A 1 184 ? 29.623 -0.763 -51.893 1.00 42.28 184 ARG A O 1
ATOM 1396 N N . SER A 1 185 ? 29.273 -2.444 -53.318 1.00 46.22 185 SER A N 1
ATOM 1397 C CA . SER A 1 185 ? 30.563 -2.387 -54.000 1.00 46.22 185 SER A CA 1
ATOM 1398 C C . SER A 1 185 ? 30.526 -1.232 -55.004 1.00 46.22 185 SER A C 1
ATOM 1400 O O . SER A 1 185 ? 29.972 -1.354 -56.095 1.00 46.22 185 SER A O 1
ATOM 1402 N N . VAL A 1 186 ? 31.103 -0.091 -54.628 1.00 44.31 186 VAL A N 1
ATOM 1403 C CA . VAL A 1 186 ? 31.384 1.000 -55.566 1.00 44.31 186 VAL A CA 1
ATOM 1404 C C . VAL A 1 186 ? 32.706 0.676 -56.259 1.00 44.31 186 VAL A C 1
ATOM 1406 O O . VAL A 1 186 ? 33.771 0.727 -55.653 1.00 44.31 186 VAL A O 1
ATOM 1409 N N . ARG A 1 187 ? 32.629 0.289 -57.534 1.00 43.78 187 ARG A N 1
ATOM 1410 C CA . ARG A 1 187 ? 33.785 0.151 -58.424 1.00 43.78 187 ARG A CA 1
ATOM 1411 C C . ARG A 1 187 ? 33.924 1.478 -59.178 1.00 43.78 187 ARG A C 1
ATOM 1413 O O . ARG A 1 187 ? 33.135 1.735 -60.083 1.00 43.78 187 ARG A O 1
ATOM 1420 N N . VAL A 1 188 ? 34.874 2.323 -58.779 1.00 51.81 188 VAL A N 1
ATOM 1421 C CA . VAL A 1 188 ? 35.253 3.528 -59.539 1.00 51.81 188 VAL A CA 1
ATOM 1422 C C . VAL A 1 188 ? 36.285 3.115 -60.589 1.00 51.81 188 VAL A C 1
ATOM 1424 O O . VAL A 1 188 ? 37.224 2.383 -60.273 1.00 51.81 188 VAL A O 1
ATOM 1427 N N . ARG A 1 189 ? 36.027 3.499 -61.841 1.00 53.44 189 ARG A N 1
ATOM 1428 C CA . ARG A 1 189 ? 36.941 3.391 -62.984 1.00 53.44 189 ARG A CA 1
ATOM 1429 C C . ARG A 1 189 ? 37.805 4.635 -63.077 1.00 53.44 189 ARG A C 1
ATOM 1431 O O . ARG A 1 189 ? 37.273 5.710 -62.727 1.00 53.44 189 ARG A O 1
#